Protein AF-A0A4R1KTI5-F1 (afdb_monomer)

Organism: NCBI:txid768535

Radius of gyration: 24.68 Å; Cα contacts (8 Å, |Δi|>4): 584; chains: 1; bounding box: 61×48×62 Å

Foldseek 3Di:
DQWDWDDLVPFQLSVVLQVLQVVVPVFKGFDTWIAGPVQQKIWTWIAGPQRFIFTFIDHRVLSNVNNVCVDAPPDPVNPVSSCVSNPSSVCRCALRQRVHHDLLNLLLLVLVVLAVVVVVVDWAFLCQQLPDPDDHPSCVVSVHDHDPVSSVSSVVSLVVCCVLLQKFFPCPDPVCRSGTIHGDPNVVCVNVVDDSVPSPCQKDKFAAPNQVVLLVVLLVVQQVADAEKEKEFQEDECVVVVSVLPYDLNYAYEYEYADYDPCRVVSVVVSCVVSVRYFYFYDPLDPWIWMQGPLQWIKTWQHGSNRGNNHIIMIGTDDPVVSVVVVVSCVVPVVVTHTD

Mean predicted aligned error: 14.88 Å

Structure (mmCIF, N/CA/C/O backbone):
data_AF-A0A4R1KTI5-F1
#
_entry.id   AF-A0A4R1KTI5-F1
#
loop_
_atom_site.group_PDB
_atom_site.id
_atom_site.type_symbol
_atom_site.label_atom_id
_atom_site.label_alt_id
_atom_site.label_comp_id
_atom_site.label_asym_id
_atom_site.label_entity_id
_atom_site.label_seq_id
_atom_site.pdbx_PDB_ins_code
_atom_site.Cartn_x
_atom_site.Cartn_y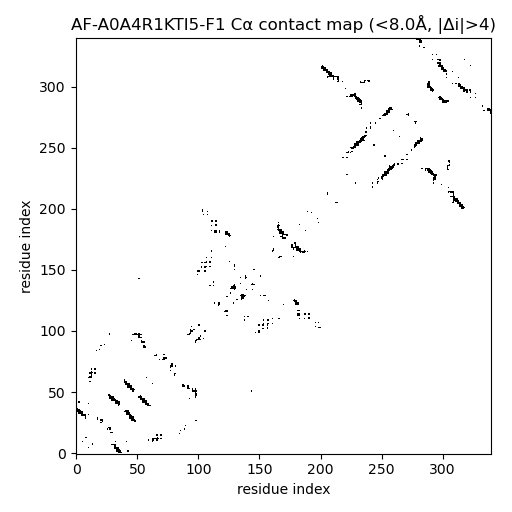
_atom_site.Cartn_z
_atom_site.occupancy
_atom_site.B_iso_or_equiv
_atom_site.auth_seq_id
_atom_site.auth_comp_id
_atom_site.auth_asym_id
_atom_site.auth_atom_id
_atom_site.pdbx_PDB_model_num
ATOM 1 N N . MET A 1 1 ? 23.170 -19.894 -23.455 1.00 55.50 1 MET A N 1
ATOM 2 C CA . MET A 1 1 ? 21.996 -19.263 -22.818 1.00 55.50 1 MET A CA 1
ATOM 3 C C . MET A 1 1 ? 20.765 -19.998 -23.322 1.00 55.50 1 MET A C 1
ATOM 5 O O . MET A 1 1 ? 20.749 -20.275 -24.516 1.00 55.50 1 MET A O 1
ATOM 9 N N . PRO A 1 2 ? 19.821 -20.381 -22.448 1.00 79.38 2 PRO A N 1
ATOM 10 C CA . PRO A 1 2 ? 18.704 -21.260 -22.816 1.00 79.38 2 PRO A CA 1
ATOM 11 C C . PRO A 1 2 ? 17.682 -20.579 -23.747 1.00 79.38 2 PRO A C 1
ATOM 13 O O . PRO A 1 2 ? 17.144 -21.211 -24.649 1.00 79.38 2 PRO A O 1
ATOM 16 N N . TYR A 1 3 ? 17.520 -19.261 -23.625 1.00 87.62 3 TYR A N 1
ATOM 17 C CA . TYR A 1 3 ? 16.644 -18.457 -24.476 1.00 87.62 3 TYR A CA 1
ATOM 18 C C . TYR A 1 3 ? 17.280 -18.123 -25.833 1.00 87.62 3 TYR A C 1
ATOM 20 O O . TYR A 1 3 ? 18.343 -17.496 -25.888 1.00 87.62 3 TYR A O 1
ATOM 28 N N . LYS A 1 4 ? 16.611 -18.499 -26.930 1.00 94.19 4 LYS A N 1
ATOM 29 C CA . LYS A 1 4 ? 16.956 -18.098 -28.303 1.00 94.19 4 LYS A CA 1
ATOM 30 C C . LYS A 1 4 ? 16.018 -16.991 -28.798 1.00 94.19 4 LYS A C 1
ATOM 32 O O . LYS A 1 4 ? 14.825 -17.087 -28.523 1.00 94.19 4 LYS A O 1
ATOM 37 N N . PRO A 1 5 ? 16.517 -15.978 -29.530 1.00 95.44 5 PRO A N 1
ATOM 38 C CA . PRO A 1 5 ? 15.675 -14.923 -30.088 1.00 95.44 5 PRO A CA 1
ATOM 39 C C . PRO A 1 5 ? 14.595 -15.482 -31.012 1.00 95.44 5 PRO A C 1
ATOM 41 O O . PRO A 1 5 ? 14.836 -16.439 -31.753 1.00 95.44 5 PRO A O 1
ATOM 44 N N . LEU A 1 6 ? 13.432 -14.847 -30.982 1.00 94.75 6 LEU A N 1
ATOM 45 C CA . LEU A 1 6 ? 12.269 -15.178 -31.786 1.00 94.75 6 LEU A CA 1
ATOM 46 C C . LEU A 1 6 ? 11.627 -13.869 -32.285 1.00 94.75 6 LEU A C 1
ATOM 48 O O . LEU A 1 6 ? 11.511 -12.929 -31.498 1.00 94.75 6 LEU A O 1
ATOM 52 N N . PRO A 1 7 ? 11.197 -13.788 -33.557 1.00 96.12 7 PRO A N 1
ATOM 53 C CA . PRO A 1 7 ? 10.334 -12.700 -34.014 1.00 96.12 7 PRO A CA 1
ATOM 54 C C . PRO A 1 7 ? 9.092 -12.563 -33.119 1.00 96.12 7 PRO A C 1
ATOM 56 O O . PRO A 1 7 ? 8.512 -13.568 -32.707 1.00 96.12 7 PRO A O 1
ATOM 59 N N . THR A 1 8 ? 8.704 -11.338 -32.769 1.00 95.12 8 THR A N 1
ATOM 60 C CA . THR A 1 8 ? 7.613 -11.090 -31.809 1.00 95.12 8 THR A CA 1
ATOM 61 C C . THR A 1 8 ? 6.258 -11.580 -32.319 1.00 95.12 8 THR A C 1
ATOM 63 O O . THR A 1 8 ? 5.454 -12.075 -31.533 1.00 95.12 8 THR A O 1
ATOM 66 N N . ASP A 1 9 ? 6.047 -11.537 -33.632 1.00 94.75 9 ASP A N 1
ATOM 67 C CA . ASP A 1 9 ? 4.891 -12.076 -34.353 1.00 94.75 9 ASP A CA 1
ATOM 68 C C . ASP A 1 9 ? 4.812 -13.612 -34.331 1.00 94.75 9 ASP A C 1
ATOM 70 O O . ASP A 1 9 ? 3.737 -14.181 -34.516 1.00 94.75 9 ASP A O 1
ATOM 74 N N . ASN A 1 10 ? 5.919 -14.298 -34.031 1.00 95.38 10 ASN A N 1
ATOM 75 C CA . ASN A 1 10 ? 5.951 -15.754 -33.869 1.00 95.38 10 ASN A CA 1
ATOM 76 C C . ASN A 1 10 ? 5.619 -16.218 -32.437 1.00 95.38 10 ASN A C 1
ATOM 78 O O . ASN A 1 10 ? 5.666 -17.420 -32.157 1.00 95.38 10 ASN A O 1
ATOM 82 N N . VAL A 1 11 ? 5.313 -15.303 -31.514 1.00 96.12 11 VAL A N 1
ATOM 83 C CA . VAL A 1 11 ? 4.838 -15.650 -30.168 1.00 96.12 11 VAL A CA 1
ATOM 84 C C . VAL A 1 11 ? 3.393 -16.163 -30.266 1.00 96.12 11 VAL A C 1
ATOM 86 O O . VAL A 1 11 ? 2.538 -15.462 -30.813 1.00 96.12 11 VAL A O 1
ATOM 89 N N . PRO A 1 12 ? 3.064 -17.359 -29.739 1.00 96.25 12 PRO A N 1
ATOM 90 C CA . PRO A 1 12 ? 1.680 -17.812 -29.701 1.00 96.25 12 PRO A CA 1
ATOM 91 C C . PRO A 1 12 ? 0.807 -16.805 -28.939 1.00 96.25 12 PRO A C 1
ATOM 93 O O . PRO A 1 12 ? 1.177 -16.321 -27.872 1.00 96.25 12 PRO A O 1
ATOM 96 N N . GLY A 1 13 ? -0.323 -16.421 -29.532 1.00 92.31 13 GLY A N 1
ATOM 97 C CA . GLY A 1 13 ? -1.215 -15.425 -28.940 1.00 92.31 13 GLY A CA 1
ATOM 98 C C . GLY A 1 13 ? -0.686 -13.987 -29.008 1.00 92.31 13 GLY A C 1
ATOM 99 O O . GLY A 1 13 ? -1.195 -13.145 -28.275 1.00 92.31 13 GLY A O 1
ATOM 100 N N . HIS A 1 14 ? 0.294 -13.687 -29.875 1.00 94.56 14 HIS A N 1
ATOM 101 C CA . HIS A 1 14 ? 0.887 -12.352 -30.054 1.00 94.56 14 HIS A CA 1
ATOM 102 C C . HIS A 1 14 ? -0.145 -11.210 -30.059 1.00 94.56 14 HIS A C 1
ATOM 104 O O . HIS A 1 14 ? -0.020 -10.274 -29.275 1.00 94.56 14 HIS A O 1
ATOM 110 N N . GLU A 1 15 ? -1.204 -11.306 -30.870 1.00 92.12 15 GLU A N 1
ATOM 111 C CA . GLU A 1 15 ? -2.241 -10.263 -30.935 1.00 92.12 15 GLU A CA 1
ATOM 112 C C . GLU A 1 15 ? -2.952 -10.053 -29.590 1.00 92.12 15 GLU A C 1
ATOM 114 O O . GLU A 1 15 ? -3.219 -8.921 -29.194 1.00 92.12 15 GLU A O 1
ATOM 119 N N . ALA A 1 16 ? -3.226 -11.131 -28.851 1.00 90.69 16 ALA A N 1
ATOM 120 C CA . ALA A 1 16 ? -3.849 -11.050 -27.534 1.00 90.69 16 ALA A CA 1
ATOM 121 C C . ALA A 1 16 ? -2.904 -10.427 -26.495 1.00 90.69 16 ALA A C 1
ATOM 123 O O . ALA A 1 16 ? -3.360 -9.674 -25.632 1.00 90.69 16 ALA A O 1
ATOM 124 N N . VAL A 1 17 ? -1.597 -10.701 -26.592 1.00 92.94 17 VAL A N 1
ATOM 125 C CA . VAL A 1 17 ? -0.560 -10.056 -25.771 1.00 92.94 17 VAL A CA 1
ATOM 126 C C . VAL A 1 17 ? -0.517 -8.554 -26.058 1.00 92.94 17 VAL A C 1
ATOM 128 O O . VAL A 1 17 ? -0.631 -7.763 -25.126 1.00 92.94 17 VAL A O 1
ATOM 131 N N . GLU A 1 18 ? -0.423 -8.153 -27.327 1.00 92.44 18 GLU A N 1
ATOM 132 C CA . GLU A 1 18 ? -0.383 -6.743 -27.746 1.00 92.44 18 GLU A CA 1
ATOM 133 C C . GLU A 1 18 ? -1.641 -5.979 -27.320 1.00 92.44 18 GLU A C 1
ATOM 135 O O . GLU A 1 18 ? -1.554 -4.929 -26.682 1.00 92.44 18 GLU A O 1
ATOM 140 N N . LEU A 1 19 ? -2.829 -6.534 -27.583 1.00 88.44 19 LEU A N 1
ATOM 141 C CA . LEU A 1 19 ? -4.095 -5.936 -27.148 1.00 88.44 19 LEU A CA 1
ATOM 142 C C . LEU A 1 19 ? -4.161 -5.796 -25.625 1.00 88.44 19 LEU A C 1
ATOM 144 O O . LEU A 1 19 ? -4.682 -4.805 -25.107 1.00 88.44 19 LEU A O 1
ATOM 148 N N . ARG A 1 20 ? -3.628 -6.777 -24.885 1.00 88.75 20 ARG A N 1
ATOM 149 C CA . ARG A 1 20 ? -3.583 -6.719 -23.424 1.00 88.75 20 ARG A CA 1
ATOM 150 C C . ARG A 1 20 ? -2.634 -5.629 -22.942 1.00 88.75 20 ARG A C 1
ATOM 152 O O . ARG A 1 20 ? -3.035 -4.878 -22.057 1.00 88.75 20 ARG A O 1
ATOM 159 N N . LEU A 1 21 ? -1.440 -5.513 -23.519 1.00 89.25 21 LEU A N 1
ATOM 160 C CA . LEU A 1 21 ? -0.485 -4.447 -23.201 1.00 89.25 21 LEU A CA 1
ATOM 161 C C . LEU A 1 21 ? -1.102 -3.069 -23.451 1.00 89.25 21 LEU A C 1
ATOM 163 O O . LEU A 1 21 ? -1.138 -2.258 -22.532 1.00 89.25 21 LEU A O 1
ATOM 167 N N . GLN A 1 22 ? -1.718 -2.862 -24.618 1.00 86.25 22 GLN A N 1
ATOM 168 C CA . GLN A 1 22 ? -2.414 -1.615 -24.957 1.00 86.25 22 GLN A CA 1
ATOM 169 C C . GLN A 1 22 ? -3.573 -1.296 -24.002 1.00 86.25 22 GLN A C 1
ATOM 171 O O . GLN A 1 22 ? -3.840 -0.128 -23.724 1.00 86.25 22 GLN A O 1
ATOM 176 N N . SER A 1 23 ? -4.265 -2.321 -23.487 1.00 82.25 23 SER A N 1
ATOM 177 C CA . SER A 1 23 ? -5.322 -2.137 -22.482 1.00 82.25 23 SER A CA 1
ATOM 178 C C . SER A 1 23 ? -4.793 -1.754 -21.096 1.00 82.25 23 SER A C 1
ATOM 180 O O . SER A 1 23 ? -5.543 -1.171 -20.316 1.00 82.25 23 SER A O 1
ATOM 182 N N . ILE A 1 24 ? -3.536 -2.096 -20.786 1.00 79.38 24 ILE A N 1
ATOM 183 C CA . ILE A 1 24 ? -2.854 -1.684 -19.553 1.00 79.38 24 ILE A CA 1
ATOM 184 C C . ILE A 1 24 ? -2.345 -0.249 -19.720 1.00 79.38 24 ILE A C 1
ATOM 186 O O . ILE A 1 24 ? -2.671 0.609 -18.906 1.00 79.38 24 ILE A O 1
ATOM 190 N N . ASP A 1 25 ? -1.587 0.012 -20.787 1.00 78.25 25 ASP A N 1
ATOM 191 C CA . ASP A 1 25 ? -1.134 1.346 -21.182 1.00 78.25 25 ASP A CA 1
ATOM 192 C C . ASP A 1 25 ? -0.799 1.365 -22.680 1.00 78.25 25 ASP A C 1
ATOM 194 O O . ASP A 1 25 ? -0.050 0.527 -23.181 1.00 78.25 25 ASP A O 1
ATOM 198 N N . ALA A 1 26 ? -1.324 2.356 -23.401 1.00 84.62 26 ALA A N 1
ATOM 199 C CA . ALA A 1 26 ? -1.146 2.480 -24.847 1.00 84.62 26 ALA A CA 1
ATOM 200 C C . ALA A 1 26 ? 0.314 2.722 -25.285 1.00 84.62 26 ALA A C 1
ATOM 202 O O . ALA A 1 26 ? 0.623 2.580 -26.466 1.00 84.62 26 ALA A O 1
ATOM 203 N N . ASN A 1 27 ? 1.202 3.106 -24.364 1.00 83.56 27 ASN A N 1
ATOM 204 C CA . ASN A 1 27 ? 2.612 3.392 -24.634 1.00 83.56 27 ASN A CA 1
ATOM 205 C C . ASN A 1 27 ? 3.550 2.244 -24.236 1.00 83.56 27 ASN A C 1
ATOM 207 O O . ASN A 1 27 ? 4.770 2.409 -24.296 1.00 83.56 27 ASN A O 1
ATOM 211 N N . VAL A 1 28 ? 3.004 1.106 -23.803 1.00 88.19 28 VAL A N 1
ATOM 212 C CA . VAL A 1 28 ? 3.774 -0.113 -23.558 1.00 88.19 28 VAL A CA 1
ATOM 213 C C . VAL A 1 28 ? 3.630 -1.049 -24.752 1.00 88.19 28 VAL A C 1
ATOM 215 O O . VAL A 1 28 ? 2.523 -1.303 -25.218 1.00 88.19 28 VAL A O 1
ATOM 218 N N . ALA A 1 29 ? 4.753 -1.585 -25.226 1.00 92.44 29 ALA A N 1
ATOM 219 C CA . ALA A 1 29 ? 4.795 -2.486 -26.373 1.00 92.44 29 ALA A CA 1
ATOM 220 C C . ALA A 1 29 ? 5.718 -3.685 -26.129 1.00 92.44 29 ALA A C 1
ATOM 222 O O . ALA A 1 29 ? 6.603 -3.644 -25.269 1.00 92.44 29 ALA A O 1
ATOM 223 N N . LEU A 1 30 ? 5.538 -4.747 -26.915 1.00 95.25 30 LEU A N 1
ATOM 224 C CA . LEU A 1 30 ? 6.474 -5.865 -26.969 1.00 95.25 30 LEU A CA 1
ATOM 225 C C . LEU A 1 30 ? 7.671 -5.495 -27.859 1.00 95.25 30 LEU A C 1
ATOM 227 O O . LEU A 1 30 ? 7.524 -5.276 -29.058 1.00 95.25 30 LEU A O 1
ATOM 231 N N . ALA A 1 31 ? 8.868 -5.431 -27.277 1.00 94.62 31 ALA A N 1
ATOM 232 C CA . ALA A 1 31 ? 10.093 -5.080 -27.996 1.00 94.62 31 ALA A CA 1
ATOM 233 C C . ALA A 1 31 ? 10.812 -6.306 -28.567 1.00 94.62 31 ALA A C 1
ATOM 235 O O . ALA A 1 31 ? 11.224 -6.304 -29.724 1.00 94.62 31 ALA A O 1
ATOM 236 N N . GLU A 1 32 ? 10.976 -7.352 -27.755 1.00 96.50 32 GLU A N 1
ATOM 237 C CA . GLU A 1 32 ? 11.703 -8.563 -28.139 1.00 96.50 32 GLU A CA 1
ATOM 238 C C . GLU A 1 32 ? 11.018 -9.807 -27.571 1.00 96.50 32 GLU A C 1
ATOM 240 O O . GLU A 1 32 ? 10.350 -9.758 -26.537 1.00 96.50 32 GLU A O 1
ATOM 245 N N . ALA A 1 33 ? 11.216 -10.949 -28.227 1.00 96.81 33 ALA A N 1
ATOM 246 C CA . ALA A 1 33 ? 10.768 -12.239 -27.731 1.00 96.81 33 ALA A CA 1
ATOM 247 C C . ALA A 1 33 ? 11.896 -13.266 -27.807 1.00 96.81 33 ALA A C 1
ATOM 249 O O . ALA A 1 33 ? 12.732 -13.267 -28.714 1.00 96.81 33 ALA A O 1
ATOM 250 N N . PHE A 1 34 ? 11.912 -14.171 -26.837 1.00 96.81 34 PHE A N 1
ATOM 251 C CA . PHE A 1 34 ? 12.852 -15.275 -26.790 1.00 96.81 34 PHE A CA 1
ATOM 252 C C . PHE A 1 34 ? 12.147 -16.552 -26.359 1.00 96.81 34 PHE A C 1
ATOM 254 O O . PHE A 1 34 ? 11.227 -16.508 -25.548 1.00 96.81 34 PHE A O 1
ATOM 261 N N . TYR A 1 35 ? 12.629 -17.694 -26.837 1.00 96.62 35 TYR A N 1
ATOM 262 C CA . TYR A 1 35 ? 12.097 -19.005 -26.489 1.00 96.62 35 TYR A CA 1
ATOM 263 C C . TYR A 1 35 ? 13.180 -19.913 -25.910 1.00 96.62 35 TYR A C 1
ATOM 265 O O . TYR A 1 35 ? 14.274 -20.032 -26.471 1.00 96.62 35 TYR A O 1
ATOM 273 N N . ASP A 1 36 ? 12.868 -20.549 -24.789 1.00 95.19 36 ASP A N 1
ATOM 274 C CA . ASP A 1 36 ? 13.679 -21.585 -24.164 1.00 95.19 36 ASP A CA 1
ATOM 275 C C . ASP A 1 36 ? 13.124 -22.966 -24.533 1.00 95.19 36 ASP A C 1
ATOM 277 O O . ASP A 1 36 ? 12.013 -23.332 -24.153 1.00 95.19 36 ASP A O 1
ATOM 281 N N . PHE A 1 37 ? 13.916 -23.741 -25.275 1.00 90.19 37 PHE A N 1
ATOM 282 C CA . PHE A 1 37 ? 13.525 -25.066 -25.762 1.00 90.19 37 PHE A CA 1
ATOM 283 C C . PHE A 1 37 ? 13.479 -26.126 -24.659 1.00 90.19 37 PHE A C 1
ATOM 285 O O . PHE A 1 37 ? 12.746 -27.102 -24.806 1.00 90.19 37 PHE A O 1
ATOM 292 N N . ASP A 1 38 ? 14.238 -25.941 -23.579 1.00 90.56 38 ASP A N 1
ATOM 293 C CA . ASP A 1 38 ? 14.331 -26.917 -22.494 1.00 90.56 38 ASP A CA 1
ATOM 294 C C . ASP A 1 38 ? 13.140 -26.769 -21.543 1.00 90.56 38 ASP A C 1
ATOM 296 O O . ASP A 1 38 ? 12.535 -27.757 -21.127 1.00 90.56 38 ASP A O 1
ATOM 300 N N . THR A 1 39 ? 12.775 -25.523 -21.221 1.00 92.00 39 THR A N 1
ATOM 301 C CA . THR A 1 39 ? 11.655 -25.224 -20.312 1.00 92.00 39 THR A CA 1
ATOM 302 C C . THR A 1 39 ? 10.332 -24.961 -21.026 1.00 92.00 39 THR A C 1
ATOM 304 O O . THR A 1 39 ? 9.292 -24.898 -20.372 1.00 92.00 39 THR A O 1
ATOM 307 N N . ARG A 1 40 ? 10.359 -24.836 -22.359 1.00 94.00 40 ARG A N 1
ATOM 308 C CA . ARG A 1 40 ? 9.224 -24.442 -23.208 1.00 94.00 40 ARG A CA 1
ATOM 309 C C . ARG A 1 40 ? 8.612 -23.103 -22.796 1.00 94.00 40 ARG A C 1
ATOM 311 O O . ARG A 1 40 ? 7.407 -22.909 -22.927 1.00 94.00 40 ARG A O 1
ATOM 318 N N . ASN A 1 41 ? 9.426 -22.182 -22.287 1.00 95.56 41 ASN A N 1
ATOM 319 C CA . ASN A 1 41 ? 8.973 -20.862 -21.863 1.00 95.56 41 ASN A CA 1
ATOM 320 C C . ASN A 1 41 ? 9.321 -19.792 -22.898 1.00 95.56 41 ASN A C 1
ATOM 322 O O . ASN A 1 41 ? 10.389 -19.809 -23.513 1.00 95.56 41 ASN A O 1
ATOM 326 N N . TYR A 1 42 ? 8.431 -18.817 -23.026 1.00 96.75 42 TYR A N 1
ATOM 327 C CA . TYR A 1 42 ? 8.649 -17.582 -23.757 1.00 96.75 42 TYR A CA 1
ATOM 328 C C . TYR A 1 42 ? 9.018 -16.479 -22.776 1.00 96.75 42 TYR A C 1
ATOM 330 O O . TYR A 1 42 ? 8.327 -16.271 -21.781 1.00 96.75 42 TYR A O 1
ATOM 338 N N . ARG A 1 43 ? 10.090 -15.750 -23.073 1.00 95.88 43 ARG A N 1
ATOM 339 C CA . ARG A 1 43 ? 10.441 -14.505 -22.396 1.00 95.88 43 ARG A CA 1
ATOM 340 C C . ARG A 1 43 ? 10.144 -13.350 -23.335 1.00 95.88 43 ARG A C 1
ATOM 342 O O . ARG A 1 43 ? 10.738 -13.261 -24.408 1.00 95.88 43 ARG A O 1
ATOM 349 N N . LEU A 1 44 ? 9.234 -12.492 -22.913 1.00 96.69 44 LEU A N 1
ATOM 350 C CA . LEU A 1 44 ? 8.748 -11.336 -23.643 1.00 96.69 44 LEU A CA 1
ATOM 351 C C . LEU A 1 44 ? 9.343 -10.082 -23.011 1.00 96.69 44 LEU A C 1
ATOM 353 O O . LEU A 1 44 ? 9.057 -9.786 -21.853 1.00 96.69 44 LEU A O 1
ATOM 357 N N . THR A 1 45 ? 10.175 -9.364 -23.753 1.00 95.25 45 THR A N 1
ATOM 358 C CA . THR A 1 45 ? 10.772 -8.110 -23.298 1.00 95.25 45 THR A CA 1
ATOM 359 C C . THR A 1 45 ? 9.876 -6.960 -23.735 1.00 95.25 45 THR A C 1
ATOM 361 O O . THR A 1 45 ? 9.748 -6.665 -24.921 1.00 95.25 45 THR A O 1
ATOM 364 N N . LEU A 1 46 ? 9.249 -6.314 -22.762 1.00 94.44 46 LEU A N 1
ATOM 365 C CA . LEU A 1 46 ? 8.396 -5.144 -22.918 1.00 94.44 46 LEU A CA 1
ATOM 366 C C . LEU A 1 46 ? 9.245 -3.872 -22.945 1.00 94.44 46 LEU A C 1
ATOM 368 O O . LEU A 1 46 ? 10.319 -3.830 -22.342 1.00 94.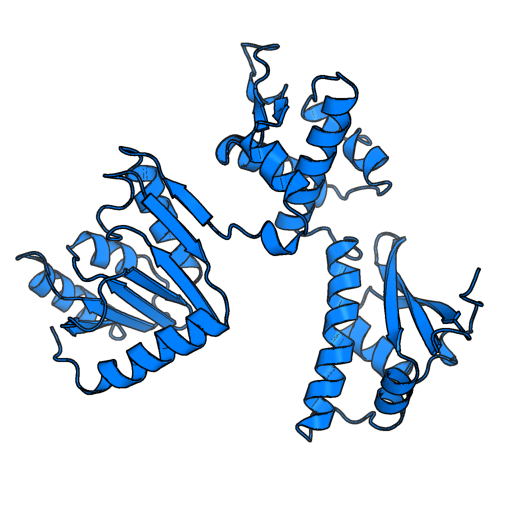44 46 LEU A O 1
ATOM 372 N N . VAL A 1 47 ? 8.748 -2.826 -23.597 1.00 92.00 47 VAL A N 1
ATOM 373 C CA . VAL A 1 47 ? 9.320 -1.475 -23.575 1.00 92.00 47 VAL A CA 1
ATOM 374 C C . VAL A 1 47 ? 8.237 -0.457 -23.245 1.00 92.00 47 VAL A C 1
ATOM 376 O O . VAL A 1 47 ? 7.119 -0.554 -23.746 1.00 92.00 47 VAL A O 1
ATOM 379 N N . GLY A 1 48 ? 8.559 0.498 -22.374 1.00 86.50 48 GLY A N 1
ATOM 380 C CA . GLY A 1 48 ? 7.661 1.594 -22.003 1.00 86.50 48 GLY A CA 1
ATOM 381 C C . GLY A 1 48 ? 8.065 2.944 -22.603 1.00 86.50 48 GLY A C 1
ATOM 382 O O . GLY A 1 48 ? 9.130 3.058 -23.219 1.00 86.50 48 GLY A O 1
ATOM 383 N N . PRO A 1 49 ? 7.272 4.007 -22.365 1.00 77.50 49 PRO A N 1
ATOM 384 C CA . PRO A 1 49 ? 7.456 5.329 -22.982 1.00 77.50 49 PRO A CA 1
ATOM 385 C C . PRO A 1 49 ? 8.808 5.981 -22.669 1.00 77.50 49 PRO A C 1
ATOM 387 O O . PRO A 1 49 ? 9.310 6.788 -23.447 1.00 77.50 49 PRO A O 1
ATOM 390 N N . ASN A 1 50 ? 9.417 5.609 -21.543 1.00 75.25 50 ASN A N 1
ATOM 391 C CA . ASN A 1 50 ? 10.691 6.153 -21.078 1.00 75.25 50 ASN A CA 1
ATOM 392 C C . ASN A 1 50 ? 11.905 5.317 -21.537 1.00 75.25 50 ASN A C 1
ATOM 394 O O . ASN A 1 50 ? 13.000 5.492 -21.009 1.00 75.25 50 ASN A O 1
ATOM 398 N N . GLY A 1 51 ? 11.718 4.367 -22.465 1.00 80.69 51 GLY A N 1
ATOM 399 C CA . GLY A 1 51 ? 12.779 3.475 -22.957 1.00 80.69 51 GLY A CA 1
ATOM 400 C C . GLY A 1 51 ? 13.231 2.411 -21.950 1.00 80.69 51 GLY A C 1
ATOM 401 O O . GLY A 1 51 ? 14.255 1.761 -22.148 1.00 80.69 51 GLY A O 1
ATOM 402 N N . ARG A 1 52 ? 12.490 2.234 -20.850 1.00 84.56 52 ARG A N 1
ATOM 403 C CA . ARG A 1 52 ? 12.728 1.168 -19.869 1.00 84.56 52 ARG A CA 1
ATOM 404 C C . ARG A 1 52 ? 12.220 -0.160 -20.411 1.00 84.56 52 ARG A C 1
ATOM 406 O O . ARG A 1 52 ? 11.235 -0.184 -21.145 1.00 84.56 52 ARG A O 1
ATOM 413 N N . HIS A 1 53 ? 12.865 -1.242 -19.982 1.00 88.00 53 HIS A N 1
ATOM 414 C CA . HIS A 1 53 ? 12.536 -2.602 -20.392 1.00 88.00 53 HIS A CA 1
ATOM 415 C C . HIS A 1 53 ? 12.194 -3.499 -19.199 1.00 88.00 53 HIS A C 1
ATOM 417 O O . HIS A 1 53 ? 12.776 -3.356 -18.120 1.00 88.00 53 HIS A O 1
ATOM 423 N N . ALA A 1 54 ? 11.283 -4.450 -19.408 1.00 87.81 54 ALA A N 1
ATOM 424 C CA . ALA A 1 54 ? 10.931 -5.477 -18.430 1.00 87.81 54 ALA A CA 1
ATOM 425 C C . ALA A 1 54 ? 10.656 -6.808 -19.117 1.00 87.81 54 ALA A C 1
ATOM 427 O O . ALA A 1 54 ? 10.075 -6.831 -20.194 1.00 87.81 54 ALA A O 1
ATOM 428 N N . ASP A 1 55 ? 11.020 -7.907 -18.466 1.00 90.38 55 ASP A N 1
ATOM 429 C CA . ASP A 1 55 ? 10.737 -9.243 -18.976 1.00 90.38 55 ASP A CA 1
ATOM 430 C C . ASP A 1 55 ? 9.491 -9.816 -18.294 1.00 90.38 55 ASP A C 1
ATOM 432 O O . ASP A 1 55 ? 9.414 -9.847 -17.065 1.00 90.38 55 ASP A O 1
ATOM 436 N N . ALA A 1 56 ? 8.560 -10.329 -19.093 1.00 91.75 56 ALA A N 1
ATOM 437 C CA . ALA A 1 56 ? 7.485 -11.208 -18.654 1.00 91.75 56 ALA A CA 1
ATOM 438 C C . ALA A 1 56 ? 7.742 -12.621 -19.198 1.00 91.75 56 ALA A C 1
ATOM 440 O O . ALA A 1 56 ? 8.141 -12.784 -20.353 1.00 91.75 56 ALA A O 1
ATOM 441 N N . VAL A 1 57 ? 7.547 -13.650 -18.372 1.00 93.06 57 VAL A N 1
ATOM 442 C CA . VAL A 1 57 ? 7.810 -15.045 -18.757 1.00 93.06 57 VAL A CA 1
ATOM 443 C C . VAL A 1 57 ? 6.517 -15.841 -18.731 1.00 93.06 57 VAL A C 1
ATOM 445 O O . VAL A 1 57 ? 5.813 -15.848 -17.726 1.00 93.06 57 VAL A O 1
ATOM 448 N N . PHE A 1 58 ? 6.238 -16.547 -19.822 1.00 94.75 58 PHE A N 1
ATOM 449 C CA . PHE A 1 58 ? 5.047 -17.373 -19.983 1.00 94.75 58 PHE A CA 1
ATOM 450 C C . PHE A 1 58 ? 5.414 -18.783 -20.418 1.00 94.75 58 PHE A C 1
ATOM 452 O O . PHE A 1 58 ? 6.369 -18.990 -21.165 1.00 94.75 58 PHE A O 1
ATOM 459 N N . ASN A 1 59 ? 4.617 -19.755 -19.986 1.00 95.00 59 ASN A N 1
ATOM 460 C CA . ASN A 1 59 ? 4.715 -21.109 -20.505 1.00 95.00 59 ASN A CA 1
ATOM 461 C C . ASN A 1 59 ? 4.157 -21.186 -21.937 1.00 95.00 59 ASN A C 1
ATOM 463 O O . ASN A 1 59 ? 3.170 -20.526 -22.256 1.00 95.00 59 ASN A O 1
ATOM 467 N N . GLY A 1 60 ? 4.784 -21.992 -22.794 1.00 93.75 60 GLY A N 1
ATOM 468 C CA . GLY A 1 60 ? 4.384 -22.155 -24.190 1.00 93.75 60 GLY A CA 1
ATOM 469 C C . GLY A 1 60 ? 2.990 -22.751 -24.361 1.00 93.75 60 GLY A C 1
ATOM 470 O O . GLY A 1 60 ? 2.218 -22.206 -25.138 1.00 93.75 60 GLY A O 1
ATOM 471 N N . ASP A 1 61 ? 2.633 -23.779 -23.580 1.00 93.50 61 ASP A N 1
ATOM 472 C CA . ASP A 1 61 ? 1.296 -24.391 -23.650 1.00 93.50 61 ASP A CA 1
ATOM 473 C C . ASP A 1 61 ? 0.211 -23.364 -23.269 1.00 93.50 61 ASP A C 1
ATOM 475 O O . ASP A 1 61 ? -0.849 -23.306 -23.882 1.00 93.50 61 ASP A O 1
ATOM 479 N N . PHE A 1 62 ? 0.508 -22.478 -22.311 1.00 94.31 62 PHE A N 1
ATOM 480 C CA . PHE A 1 62 ? -0.390 -21.380 -21.944 1.00 94.31 62 PHE A CA 1
ATOM 481 C C . PHE A 1 62 ? -0.573 -20.360 -23.078 1.00 94.31 62 PHE A C 1
ATOM 483 O O . PHE A 1 62 ? -1.689 -19.916 -23.337 1.00 94.31 62 PHE A O 1
ATOM 490 N N . LEU A 1 63 ? 0.506 -19.967 -23.759 1.00 94.94 63 LEU A N 1
ATOM 491 C CA . LEU A 1 63 ? 0.408 -19.030 -24.880 1.00 94.94 63 LEU A CA 1
ATOM 492 C C . LEU A 1 63 ? -0.278 -19.656 -26.105 1.00 94.94 63 LEU A C 1
ATOM 494 O O . LEU A 1 63 ? -0.975 -18.955 -26.841 1.00 94.94 63 LEU A O 1
ATOM 498 N N . ASP A 1 64 ? -0.117 -20.964 -26.315 1.00 94.06 64 ASP A N 1
ATOM 499 C CA . ASP A 1 64 ? -0.880 -21.716 -27.312 1.00 94.06 64 ASP A CA 1
ATOM 500 C C . ASP A 1 64 ? -2.384 -21.696 -26.980 1.00 94.06 64 ASP A C 1
ATOM 502 O O . ASP A 1 64 ? -3.194 -21.382 -27.853 1.00 94.06 64 ASP A O 1
ATOM 506 N N . ASP A 1 65 ? -2.763 -21.895 -25.713 1.00 91.81 65 ASP A N 1
ATOM 507 C CA . ASP A 1 65 ? -4.157 -21.768 -25.266 1.00 91.81 65 ASP A CA 1
ATOM 508 C C . ASP A 1 65 ? -4.711 -20.349 -25.497 1.00 91.81 65 ASP A C 1
ATOM 510 O O . ASP A 1 65 ? -5.852 -20.193 -25.941 1.00 91.81 65 ASP A O 1
ATOM 514 N N . VAL A 1 66 ? -3.912 -19.306 -25.231 1.00 90.75 66 VAL A N 1
ATOM 515 C CA . VAL A 1 66 ? -4.266 -17.898 -25.509 1.00 90.75 66 VAL A CA 1
ATOM 516 C C . VAL A 1 66 ? -4.501 -17.670 -27.001 1.00 90.75 66 VAL A C 1
ATOM 518 O O . VAL A 1 66 ? -5.474 -17.011 -27.369 1.00 90.75 66 VAL A O 1
ATOM 521 N N . ARG A 1 67 ? -3.647 -18.228 -27.868 1.00 92.62 67 ARG A N 1
ATOM 522 C CA . ARG A 1 67 ? -3.817 -18.161 -29.328 1.00 92.62 67 ARG A CA 1
ATOM 523 C C . ARG A 1 67 ? -5.130 -18.800 -29.766 1.00 92.62 67 ARG A C 1
ATOM 525 O O . ARG A 1 67 ? -5.834 -18.239 -30.602 1.00 92.62 67 ARG A O 1
ATOM 532 N N . ASP A 1 68 ? -5.427 -19.976 -29.227 1.00 90.69 68 ASP A N 1
ATOM 533 C CA . ASP A 1 68 ? -6.545 -20.804 -29.676 1.00 90.69 68 ASP A CA 1
ATOM 534 C C . ASP A 1 68 ? -7.895 -20.315 -29.112 1.00 90.69 68 ASP A C 1
ATOM 536 O O . ASP A 1 68 ? -8.955 -20.688 -29.619 1.00 90.69 68 ASP A O 1
ATOM 540 N N . ASN A 1 69 ? -7.872 -19.417 -28.116 1.00 86.38 69 ASN A N 1
ATOM 541 C CA . ASN A 1 69 ? -9.050 -18.809 -27.489 1.00 86.38 69 ASN A CA 1
ATOM 542 C C . ASN A 1 69 ? -9.001 -17.261 -27.525 1.00 86.38 69 ASN A C 1
ATOM 544 O O . ASN A 1 69 ? -8.969 -16.622 -26.471 1.00 86.38 69 ASN A O 1
ATOM 548 N N . PRO A 1 70 ? -9.038 -16.632 -28.716 1.00 71.12 70 PRO A N 1
ATOM 549 C CA . PRO A 1 70 ? -8.836 -15.186 -28.871 1.00 71.12 70 PRO A CA 1
ATOM 550 C C . PRO A 1 70 ? -10.033 -14.326 -28.420 1.00 71.12 70 PRO A C 1
ATOM 552 O O . PRO A 1 70 ? -9.892 -13.122 -28.201 1.00 71.12 70 PRO A O 1
ATOM 555 N N . ASP A 1 71 ? -11.225 -14.917 -28.287 1.00 64.44 71 ASP A N 1
ATOM 556 C CA . ASP A 1 71 ? -12.440 -14.200 -27.898 1.00 64.44 71 ASP A CA 1
ATOM 557 C C . ASP A 1 71 ? -12.443 -13.877 -26.390 1.00 64.44 71 ASP A C 1
ATOM 559 O O . ASP A 1 71 ? -12.308 -14.764 -25.546 1.00 64.44 71 ASP A O 1
ATOM 563 N N . GLY A 1 72 ? -12.664 -12.598 -26.051 1.00 59.81 72 GLY A N 1
ATOM 564 C CA . GLY A 1 72 ? -12.786 -12.099 -24.673 1.00 59.81 72 GLY A CA 1
ATOM 565 C C . GLY A 1 72 ? -13.871 -12.799 -23.826 1.00 59.81 72 GLY A C 1
ATOM 566 O O . GLY A 1 72 ? -14.611 -13.650 -24.318 1.00 59.81 72 GLY A O 1
ATOM 567 N N . PRO A 1 73 ? -14.012 -12.445 -22.535 1.00 57.81 73 PRO A N 1
ATOM 568 C CA . PRO A 1 73 ? -14.589 -13.312 -21.505 1.00 57.81 73 PRO A CA 1
ATOM 569 C C . PRO A 1 73 ? -16.060 -13.688 -21.750 1.00 57.81 73 PRO A C 1
ATOM 571 O O . PRO A 1 73 ? -16.980 -12.988 -21.331 1.00 57.81 73 PRO A O 1
ATOM 574 N N . ARG A 1 74 ? -16.289 -14.835 -22.400 1.00 66.88 74 ARG A N 1
ATOM 575 C CA . ARG A 1 74 ? -17.617 -15.450 -22.601 1.00 66.88 74 ARG A CA 1
ATOM 576 C C . ARG A 1 74 ? -17.823 -16.685 -21.722 1.00 66.88 74 ARG A C 1
ATOM 578 O O . ARG A 1 74 ? -18.956 -17.096 -21.490 1.00 66.88 74 ARG A O 1
ATOM 585 N N . SER A 1 75 ? -16.735 -17.269 -21.218 1.00 77.25 75 SER A N 1
ATOM 586 C CA . SER A 1 75 ? -16.720 -18.452 -20.352 1.00 77.25 75 SER A CA 1
ATOM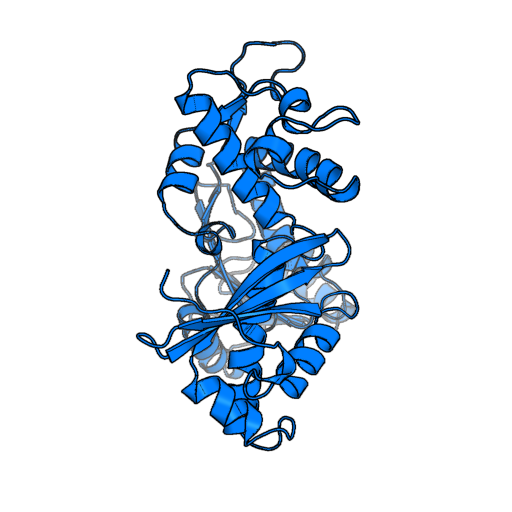 587 C C . SER A 1 75 ? -15.779 -18.266 -19.156 1.00 77.25 75 SER A C 1
ATOM 589 O O . SER A 1 75 ? -14.833 -17.477 -19.209 1.00 77.25 75 SER A O 1
ATOM 591 N N . LYS A 1 76 ? -15.995 -19.040 -18.084 1.00 75.75 76 LYS A N 1
ATOM 592 C CA . LYS A 1 76 ? -15.112 -19.055 -16.903 1.00 75.75 76 LYS A CA 1
ATOM 593 C C . LYS A 1 76 ? -13.644 -19.309 -17.278 1.00 75.75 76 LYS A C 1
ATOM 595 O O . LYS A 1 76 ? -12.767 -18.635 -16.756 1.00 75.75 76 LYS A O 1
ATOM 600 N N . TYR A 1 77 ? -13.404 -20.216 -18.225 1.00 79.88 77 TYR A N 1
ATOM 601 C CA . TYR A 1 77 ? -12.066 -20.534 -18.726 1.00 79.88 77 TYR A CA 1
ATOM 602 C C . TYR A 1 77 ? -11.421 -19.345 -19.458 1.00 79.88 77 TYR A C 1
ATOM 604 O O . TYR A 1 77 ? -10.298 -18.977 -19.141 1.00 79.88 77 TYR A O 1
ATOM 612 N N . SER A 1 78 ? -12.148 -18.655 -20.348 1.00 75.81 78 SER A N 1
ATOM 613 C CA . SER A 1 78 ? -11.619 -17.459 -21.038 1.00 75.81 78 SER A CA 1
ATOM 614 C C . SER A 1 78 ? -11.309 -16.289 -20.087 1.00 75.81 78 SER A C 1
ATOM 616 O O . SER A 1 78 ? -10.374 -15.524 -20.326 1.00 75.81 78 SER A O 1
ATOM 618 N N . ILE A 1 79 ? -12.061 -16.161 -18.983 1.00 74.44 79 ILE A N 1
ATOM 619 C CA . ILE A 1 79 ? -11.786 -15.182 -17.917 1.00 74.44 79 ILE A CA 1
ATOM 620 C C . ILE A 1 79 ? -10.474 -15.527 -17.211 1.00 74.44 79 ILE A C 1
ATOM 622 O O . ILE A 1 79 ? -9.632 -14.653 -17.023 1.00 74.44 79 ILE A O 1
ATOM 626 N N . GLU A 1 80 ? -10.299 -16.793 -16.835 1.00 80.19 80 GLU A N 1
ATOM 627 C CA . GLU A 1 80 ? -9.101 -17.282 -16.151 1.00 80.19 80 GLU A CA 1
ATOM 628 C C . GLU A 1 80 ? -7.855 -17.144 -17.033 1.00 80.19 80 GLU A C 1
ATOM 630 O O . GLU A 1 80 ? -6.842 -16.610 -16.590 1.00 80.19 80 GLU A O 1
ATOM 635 N N . LEU A 1 81 ? -7.962 -17.501 -18.314 1.00 82.44 81 LEU A N 1
ATOM 636 C CA . LEU A 1 81 ? -6.900 -17.333 -19.304 1.00 82.44 81 LEU A CA 1
ATOM 637 C C . LEU A 1 81 ? -6.494 -15.857 -19.459 1.00 82.44 81 LEU A C 1
ATOM 639 O O . LEU A 1 81 ? -5.311 -15.522 -19.453 1.00 82.44 81 LEU A O 1
ATOM 643 N N . THR A 1 82 ? -7.483 -14.960 -19.510 1.00 80.94 82 THR A N 1
ATOM 644 C CA . THR A 1 82 ? -7.258 -13.510 -19.573 1.00 80.94 82 THR A CA 1
ATOM 645 C C . THR A 1 82 ? -6.546 -12.984 -18.326 1.00 80.94 82 THR A C 1
ATOM 647 O O . THR A 1 82 ? -5.623 -12.180 -18.442 1.00 80.94 82 THR A O 1
ATOM 650 N N . GLN A 1 83 ? -6.968 -13.417 -17.137 1.00 79.56 83 GLN A N 1
ATOM 651 C CA . GLN A 1 83 ? -6.351 -13.021 -15.867 1.00 79.56 83 GLN A CA 1
ATOM 652 C C . GLN A 1 83 ? -4.907 -13.524 -15.767 1.00 79.56 83 GLN A C 1
ATOM 654 O O . GLN A 1 83 ? -4.011 -12.754 -15.426 1.00 79.56 83 GLN A O 1
ATOM 659 N N . ASN A 1 84 ? -4.667 -14.777 -16.155 1.00 85.50 84 ASN A N 1
ATOM 660 C CA . ASN A 1 84 ? -3.341 -15.394 -16.151 1.00 85.50 84 ASN A CA 1
ATOM 661 C C . ASN A 1 84 ? -2.385 -14.764 -17.176 1.00 85.50 84 ASN A C 1
ATOM 663 O O . ASN A 1 84 ? -1.173 -14.812 -16.983 1.00 85.50 84 ASN A O 1
ATOM 667 N N . LEU A 1 85 ? -2.910 -14.139 -18.236 1.00 88.38 85 LEU A N 1
ATOM 668 C CA . LEU A 1 85 ? -2.114 -13.323 -19.153 1.00 88.38 85 LEU A CA 1
ATOM 669 C C . LEU A 1 85 ? -1.860 -11.925 -18.574 1.00 88.38 85 LEU A C 1
ATOM 671 O O . LEU A 1 85 ? -0.755 -11.402 -18.667 1.00 88.38 85 LEU A O 1
ATOM 675 N N . HIS A 1 86 ? -2.885 -11.308 -17.986 1.00 84.50 86 HIS A N 1
ATOM 676 C CA . HIS A 1 86 ? -2.827 -9.936 -17.490 1.00 84.50 86 HIS A CA 1
ATOM 677 C C . HIS A 1 86 ? -1.872 -9.773 -16.303 1.00 84.50 86 HIS A C 1
ATOM 679 O O . HIS A 1 86 ? -1.061 -8.850 -16.317 1.00 84.50 86 HIS A O 1
ATOM 685 N N . ALA A 1 87 ? -1.944 -10.656 -15.302 1.00 75.75 87 ALA A N 1
ATOM 686 C CA . ALA A 1 87 ? -1.206 -10.481 -14.053 1.00 75.75 87 ALA A CA 1
ATOM 687 C C . ALA A 1 87 ? 0.327 -10.440 -14.241 1.00 75.75 87 ALA A C 1
ATOM 689 O O . ALA A 1 87 ? 0.930 -9.485 -13.756 1.00 75.75 87 ALA A O 1
ATOM 690 N N . PRO A 1 88 ? 0.976 -11.353 -14.997 1.00 81.56 88 PRO A N 1
ATOM 691 C CA . PRO A 1 88 ? 2.427 -11.290 -15.197 1.00 81.56 88 PRO A CA 1
ATOM 692 C C . PRO A 1 88 ? 2.879 -10.095 -16.049 1.00 81.56 88 PRO A C 1
ATOM 694 O O . PRO A 1 88 ? 3.970 -9.568 -15.836 1.00 81.56 88 PRO A O 1
ATOM 697 N N . LEU A 1 89 ? 2.056 -9.642 -17.007 1.00 85.81 89 LEU A N 1
ATOM 698 C CA . LEU A 1 89 ? 2.347 -8.427 -17.781 1.00 85.81 89 LEU A CA 1
ATOM 699 C C . LEU A 1 89 ? 2.288 -7.188 -16.885 1.00 85.81 89 LEU A C 1
ATOM 701 O O . LEU A 1 89 ? 3.198 -6.363 -16.925 1.00 85.81 89 LEU A O 1
ATOM 705 N N . LEU A 1 90 ? 1.243 -7.076 -16.061 1.00 78.75 90 LEU A N 1
ATOM 706 C CA . LEU A 1 90 ? 1.097 -5.980 -15.108 1.00 78.75 90 LEU A CA 1
ATOM 707 C C . LEU A 1 90 ? 2.241 -5.986 -14.086 1.00 78.75 90 LEU A C 1
ATOM 709 O O . LEU A 1 90 ? 2.868 -4.954 -13.872 1.00 78.75 90 LEU A O 1
ATOM 713 N N . GLU A 1 91 ? 2.587 -7.152 -13.535 1.00 75.00 91 GLU A N 1
ATOM 714 C CA . GLU A 1 91 ? 3.710 -7.308 -12.605 1.00 75.00 91 GLU A CA 1
ATOM 715 C C . GLU A 1 91 ? 5.040 -6.866 -13.233 1.00 75.00 91 GLU A C 1
ATOM 717 O O . GLU A 1 91 ? 5.812 -6.144 -12.596 1.00 75.00 91 GLU A O 1
ATOM 722 N N . ALA A 1 92 ? 5.312 -7.252 -14.486 1.00 80.75 92 ALA A N 1
ATOM 723 C CA . ALA A 1 92 ? 6.512 -6.830 -15.207 1.00 80.75 92 ALA A CA 1
ATOM 724 C C . ALA A 1 92 ? 6.545 -5.306 -15.423 1.00 80.75 92 ALA A C 1
ATOM 726 O O . ALA A 1 92 ? 7.591 -4.678 -15.232 1.00 80.75 92 ALA A O 1
ATOM 727 N N . ILE A 1 93 ? 5.401 -4.709 -15.771 1.00 77.12 93 ILE A N 1
ATOM 728 C CA . ILE A 1 93 ? 5.247 -3.262 -15.969 1.00 77.12 93 ILE A CA 1
ATOM 729 C C . ILE A 1 93 ? 5.484 -2.500 -14.658 1.00 77.12 93 ILE A C 1
ATOM 731 O O . ILE A 1 93 ? 6.254 -1.537 -14.641 1.00 77.12 93 ILE A O 1
ATOM 735 N N . GLU A 1 94 ? 4.873 -2.938 -13.557 1.00 69.31 94 GLU A N 1
ATOM 736 C CA . GLU A 1 94 ? 4.946 -2.264 -12.258 1.00 69.31 94 GLU A CA 1
ATOM 737 C C . GLU A 1 94 ? 6.319 -2.438 -11.598 1.00 69.31 94 GLU A C 1
ATOM 739 O O . GLU A 1 94 ? 6.957 -1.456 -11.221 1.00 69.31 94 GLU A O 1
ATOM 744 N N . THR A 1 95 ? 6.829 -3.671 -11.523 1.00 66.94 95 THR A N 1
ATOM 745 C CA . THR A 1 95 ? 8.060 -4.011 -10.779 1.00 66.94 95 THR A CA 1
ATOM 746 C C . THR A 1 95 ? 9.318 -3.390 -11.388 1.00 66.94 95 THR A C 1
ATOM 748 O O . THR A 1 95 ? 10.312 -3.149 -10.697 1.00 66.94 95 THR A O 1
ATOM 751 N N . LYS A 1 96 ? 9.308 -3.133 -12.697 1.00 70.00 96 LYS A N 1
ATOM 752 C CA . LYS A 1 96 ? 10.416 -2.481 -13.410 1.00 70.00 96 LYS A CA 1
ATOM 753 C C . LYS A 1 96 ? 10.140 -1.015 -13.729 1.00 70.00 96 LYS A C 1
ATOM 755 O O . LYS A 1 96 ? 10.958 -0.386 -14.397 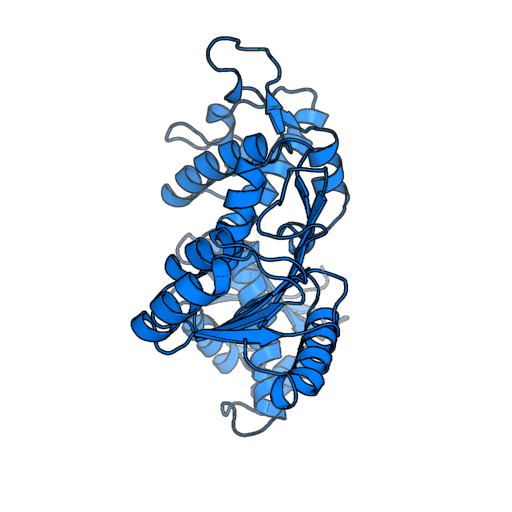1.00 70.00 96 LYS A O 1
ATOM 760 N N . GLY A 1 97 ? 9.013 -0.480 -13.250 1.00 68.38 97 GLY A N 1
ATOM 761 C CA . GLY A 1 97 ? 8.619 0.907 -13.465 1.00 68.38 97 GLY A CA 1
ATOM 762 C C . GLY A 1 97 ? 8.586 1.269 -14.945 1.00 68.38 97 GLY A C 1
ATOM 763 O O . GLY A 1 97 ? 9.092 2.323 -15.324 1.00 68.38 97 GLY A O 1
ATOM 764 N N . LEU A 1 98 ? 8.064 0.379 -15.791 1.00 75.75 98 LEU A N 1
ATOM 765 C CA . LEU A 1 98 ? 8.109 0.521 -17.248 1.00 75.75 98 LEU A CA 1
ATOM 766 C C . LEU A 1 98 ? 7.424 1.824 -17.709 1.00 75.75 98 LEU A C 1
ATOM 768 O O . LEU A 1 98 ? 7.901 2.486 -18.629 1.00 75.75 98 LEU A O 1
ATOM 772 N N . ILE A 1 99 ? 6.355 2.211 -17.006 1.00 65.19 99 ILE A N 1
ATOM 773 C CA . ILE A 1 99 ? 5.638 3.486 -17.161 1.00 65.19 99 ILE A CA 1
ATOM 774 C C . ILE A 1 99 ? 6.162 4.495 -16.130 1.00 65.19 99 ILE A C 1
ATOM 776 O O . ILE A 1 99 ? 6.737 5.522 -16.487 1.00 65.19 99 ILE A O 1
ATOM 780 N N . ALA A 1 100 ? 6.019 4.160 -14.847 1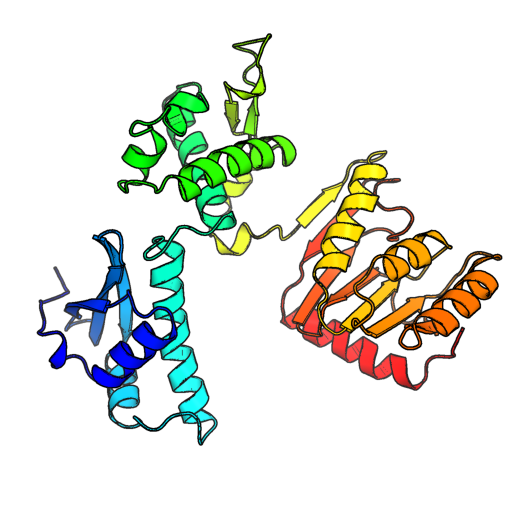.00 66.06 100 ALA A N 1
ATOM 781 C CA . ALA A 1 100 ? 6.621 4.844 -13.711 1.00 66.06 100 ALA A CA 1
ATOM 782 C C . ALA A 1 100 ? 6.740 3.853 -12.547 1.00 66.06 100 ALA A C 1
ATOM 784 O O . ALA A 1 100 ? 5.945 2.917 -12.444 1.00 66.06 100 ALA A O 1
ATOM 785 N N . TYR A 1 101 ? 7.701 4.047 -11.651 1.00 70.75 101 TYR A N 1
ATOM 786 C CA . TYR A 1 101 ? 7.724 3.300 -10.401 1.00 70.75 101 TYR A CA 1
ATOM 787 C C . TYR A 1 101 ? 6.604 3.798 -9.476 1.00 70.75 101 TYR A C 1
ATOM 789 O O . TYR A 1 101 ? 6.477 4.999 -9.220 1.00 70.75 101 TYR A O 1
ATOM 797 N N . GLY A 1 102 ? 5.806 2.868 -8.948 1.00 68.94 102 GLY A N 1
ATOM 798 C CA . GLY A 1 102 ? 4.827 3.172 -7.906 1.00 68.94 102 GLY A CA 1
ATOM 799 C C . GLY A 1 102 ? 5.496 3.599 -6.595 1.00 68.94 102 GLY A C 1
ATOM 800 O O . GLY A 1 102 ? 6.620 3.189 -6.295 1.00 68.94 102 GLY A O 1
ATOM 801 N N . ASP A 1 103 ? 4.792 4.395 -5.792 1.00 74.19 103 ASP A N 1
ATOM 802 C CA . ASP A 1 103 ? 5.303 4.982 -4.544 1.00 74.19 103 ASP A CA 1
ATOM 803 C C . ASP A 1 103 ? 5.869 3.925 -3.583 1.00 74.19 103 ASP A C 1
ATOM 805 O O . ASP A 1 103 ? 6.979 4.060 -3.062 1.00 74.19 103 ASP A O 1
ATOM 809 N N . GLU A 1 104 ? 5.135 2.827 -3.394 1.00 71.00 104 GLU A N 1
ATOM 810 C CA . GLU A 1 104 ? 5.541 1.722 -2.524 1.00 71.00 104 GLU A CA 1
ATOM 811 C C . GLU A 1 104 ? 6.806 1.021 -3.031 1.00 71.00 104 GLU A C 1
ATOM 813 O O . GLU A 1 104 ? 7.665 0.630 -2.239 1.00 71.00 104 GLU A O 1
ATOM 818 N N . LEU A 1 105 ? 6.954 0.894 -4.352 1.00 72.75 105 LEU A N 1
ATOM 819 C CA . LEU A 1 105 ? 8.102 0.239 -4.973 1.00 72.75 105 LEU A CA 1
ATOM 820 C C . LEU A 1 105 ? 9.356 1.111 -4.904 1.00 72.75 105 LEU A C 1
ATOM 822 O O . LEU A 1 105 ? 10.419 0.617 -4.528 1.00 72.75 105 LEU A O 1
ATOM 826 N N . LEU A 1 106 ? 9.230 2.415 -5.171 1.00 86.06 106 LEU A N 1
ATOM 827 C CA . LEU A 1 106 ? 10.323 3.367 -4.951 1.00 86.06 106 LEU A CA 1
ATOM 828 C C . LEU A 1 106 ? 10.757 3.375 -3.491 1.00 86.06 106 LEU A C 1
ATOM 830 O O . LEU A 1 106 ? 11.952 3.343 -3.216 1.00 86.06 106 LEU A O 1
ATOM 834 N N . LYS A 1 107 ? 9.807 3.371 -2.551 1.00 88.31 107 LYS A N 1
ATOM 835 C CA . LYS A 1 107 ? 10.097 3.313 -1.114 1.00 88.31 107 LYS A CA 1
ATOM 836 C C . LYS A 1 107 ? 10.824 2.026 -0.729 1.00 88.31 107 LYS A C 1
ATOM 838 O O . LYS A 1 107 ? 11.775 2.076 0.053 1.00 88.31 107 LYS A O 1
ATOM 843 N N . TYR A 1 108 ? 10.406 0.890 -1.284 1.00 82.56 108 TYR A N 1
ATOM 844 C CA . TYR A 1 108 ? 11.068 -0.393 -1.068 1.00 82.56 108 TYR A CA 1
ATOM 845 C C . TYR A 1 108 ? 12.502 -0.394 -1.599 1.00 82.56 108 TYR A C 1
ATOM 847 O O . TYR A 1 108 ? 13.443 -0.656 -0.846 1.00 82.56 108 TYR A O 1
ATOM 855 N N . PHE A 1 109 ? 12.687 -0.037 -2.871 1.00 86.25 109 PHE A N 1
ATOM 856 C CA . PHE A 1 109 ? 14.008 0.039 -3.488 1.00 86.25 109 PHE A CA 1
ATOM 857 C C . PHE A 1 109 ? 14.904 1.057 -2.792 1.00 86.25 109 PHE A C 1
ATOM 859 O O . PHE A 1 109 ? 16.083 0.782 -2.585 1.00 86.25 109 PHE A O 1
ATOM 866 N N . LEU A 1 110 ? 14.356 2.192 -2.358 1.00 93.38 110 LEU A N 1
ATOM 867 C CA . LEU A 1 110 ? 15.096 3.178 -1.581 1.00 93.38 110 LEU A CA 1
ATOM 868 C C . LEU A 1 110 ? 15.605 2.580 -0.264 1.00 93.38 110 LEU A C 1
ATOM 870 O O . LEU A 1 110 ? 16.775 2.772 0.063 1.00 93.38 110 LEU A O 1
ATOM 874 N N . LEU A 1 111 ? 14.792 1.807 0.471 1.00 91.19 111 LEU A N 1
ATOM 875 C CA . LEU A 1 111 ? 15.288 1.128 1.673 1.00 91.19 111 LEU A CA 1
ATOM 876 C C . LEU A 1 111 ? 16.388 0.110 1.336 1.00 91.19 111 LEU A C 1
ATOM 878 O O . LEU A 1 111 ? 17.406 0.069 2.030 1.00 91.19 111 LEU A O 1
ATOM 882 N N . GLN A 1 112 ? 16.216 -0.682 0.272 1.00 87.88 112 GLN A N 1
ATOM 883 C CA . GLN A 1 112 ? 17.228 -1.648 -0.174 1.00 87.88 112 GLN A CA 1
ATOM 884 C C . GLN A 1 112 ? 18.552 -0.970 -0.543 1.00 87.88 112 GLN A C 1
ATOM 886 O O . GLN A 1 112 ? 19.616 -1.461 -0.165 1.00 87.88 112 GLN A O 1
ATOM 891 N N . PHE A 1 113 ? 18.489 0.167 -1.235 1.00 93.00 113 PHE A N 1
ATOM 892 C CA . PHE A 1 113 ? 19.653 0.977 -1.571 1.00 93.00 113 PHE A CA 1
ATOM 893 C C . PHE A 1 113 ? 20.379 1.459 -0.311 1.00 93.00 113 PHE A C 1
ATOM 895 O O . PHE A 1 113 ? 21.577 1.214 -0.166 1.00 93.00 113 PHE A O 1
ATOM 902 N N . ILE A 1 114 ? 19.661 2.081 0.634 1.00 93.50 114 ILE A N 1
ATOM 903 C CA . ILE A 1 114 ? 20.265 2.599 1.875 1.00 93.50 114 ILE A CA 1
ATOM 904 C C . ILE A 1 114 ? 20.914 1.451 2.668 1.00 93.50 114 ILE A C 1
ATOM 906 O O . ILE A 1 114 ? 22.023 1.593 3.187 1.00 93.50 114 ILE A O 1
ATOM 910 N N . TYR A 1 115 ? 20.261 0.287 2.720 1.00 90.88 115 TYR A N 1
ATOM 911 C CA . TYR A 1 115 ? 20.800 -0.923 3.343 1.00 90.88 115 TYR A CA 1
ATOM 912 C C . TYR A 1 115 ? 22.085 -1.420 2.658 1.00 90.88 115 TYR A C 1
ATOM 914 O O . TYR A 1 115 ? 23.058 -1.764 3.337 1.00 90.88 115 TYR A O 1
ATOM 922 N N . ALA A 1 116 ? 22.118 -1.430 1.322 1.00 89.31 116 ALA A N 1
ATOM 923 C CA . ALA A 1 116 ? 23.281 -1.850 0.545 1.00 89.31 116 ALA A CA 1
ATOM 924 C C . ALA A 1 116 ? 24.480 -0.898 0.719 1.00 89.31 116 ALA A C 1
ATOM 926 O O . ALA A 1 116 ? 25.603 -1.362 0.931 1.00 89.31 116 ALA A O 1
ATOM 927 N N . GLU A 1 117 ? 24.254 0.417 0.698 1.00 90.25 117 GLU A N 1
ATOM 928 C CA . GLU A 1 117 ? 25.314 1.415 0.897 1.00 90.25 117 GLU A CA 1
ATOM 929 C C . GLU A 1 117 ? 25.895 1.365 2.316 1.00 90.25 117 GLU A C 1
ATOM 931 O O . GLU A 1 117 ? 27.113 1.455 2.503 1.00 90.25 117 GLU A O 1
ATOM 936 N N . GLN A 1 118 ? 25.054 1.125 3.327 1.00 82.75 118 GLN A N 1
ATOM 937 C CA . GLN A 1 118 ? 25.514 0.999 4.708 1.00 82.75 118 GLN A CA 1
ATOM 938 C C . GLN A 1 118 ? 26.447 -0.202 4.918 1.00 82.75 118 GLN A C 1
ATOM 940 O O . GLN A 1 118 ? 27.401 -0.101 5.693 1.00 82.75 118 GLN A O 1
ATOM 945 N N . ARG A 1 119 ? 26.239 -1.326 4.216 1.00 77.31 119 ARG A N 1
ATOM 946 C CA . ARG A 1 119 ? 27.175 -2.472 4.251 1.00 77.31 119 ARG A CA 1
ATOM 947 C C . ARG A 1 119 ? 28.567 -2.114 3.736 1.00 77.31 119 ARG A C 1
ATOM 949 O O . ARG A 1 119 ? 29.547 -2.724 4.155 1.00 77.31 119 ARG A O 1
ATOM 956 N N . SER A 1 120 ? 28.655 -1.097 2.886 1.00 76.00 120 SER A N 1
ATOM 957 C CA . SER A 1 120 ? 29.912 -0.546 2.375 1.00 76.00 120 SER A CA 1
ATOM 958 C C . SER A 1 120 ? 30.502 0.536 3.297 1.00 76.00 120 SER A C 1
ATOM 960 O O . SER A 1 120 ? 31.432 1.243 2.911 1.00 76.00 120 SER A O 1
ATOM 962 N N . ASN A 1 121 ? 29.980 0.651 4.527 1.00 63.62 121 ASN A N 1
ATOM 963 C CA . ASN A 1 121 ? 30.403 1.562 5.591 1.00 63.62 121 ASN A CA 1
ATOM 964 C C . ASN A 1 121 ? 30.327 3.055 5.217 1.00 63.62 121 ASN A C 1
ATOM 966 O O . ASN A 1 121 ? 31.125 3.869 5.688 1.00 63.62 121 ASN A O 1
ATOM 970 N N . ARG A 1 122 ? 29.364 3.417 4.360 1.00 70.12 122 ARG A N 1
ATOM 971 C CA . ARG A 1 122 ? 29.063 4.800 3.974 1.00 70.12 122 ARG A CA 1
ATOM 972 C C . ARG A 1 122 ? 27.791 5.272 4.670 1.00 70.12 122 ARG A C 1
ATOM 974 O O . ARG A 1 122 ? 26.796 4.555 4.707 1.00 70.12 122 ARG A O 1
ATOM 981 N N . SER A 1 123 ? 27.819 6.483 5.222 1.00 73.81 123 SER A N 1
ATOM 982 C CA . SER A 1 123 ? 26.599 7.181 5.631 1.00 73.81 123 SER A CA 1
ATOM 983 C C . SER A 1 123 ? 25.862 7.670 4.384 1.00 73.81 123 SER A C 1
ATOM 985 O O . SER A 1 123 ? 26.494 8.199 3.468 1.00 73.81 123 SER A O 1
ATOM 987 N N . VAL A 1 124 ? 24.541 7.485 4.337 1.00 91.81 124 VAL A N 1
ATOM 988 C CA . VAL A 1 124 ? 23.738 7.803 3.150 1.00 91.81 124 VAL A CA 1
ATOM 989 C C . VAL A 1 124 ? 23.133 9.191 3.306 1.00 91.81 124 VAL A C 1
ATOM 991 O O . VAL A 1 124 ? 22.458 9.463 4.299 1.00 91.81 124 VAL A O 1
ATOM 994 N N . GLU A 1 125 ? 23.397 10.069 2.340 1.00 93.44 125 GLU A N 1
ATOM 995 C CA . GLU A 1 125 ? 22.899 11.446 2.336 1.00 93.44 125 GLU A CA 1
ATOM 996 C C . GLU A 1 125 ? 21.748 11.601 1.336 1.00 93.44 125 GLU A C 1
ATOM 998 O O . GLU A 1 125 ? 21.825 11.119 0.201 1.00 93.44 125 GLU A O 1
ATOM 1003 N N . LYS A 1 126 ? 20.671 12.266 1.765 1.00 93.88 126 LYS A N 1
ATOM 1004 C CA . LYS A 1 126 ? 19.408 12.392 1.030 1.00 93.88 126 LYS A CA 1
ATOM 1005 C C . LYS A 1 126 ? 19.584 12.925 -0.384 1.00 93.88 126 LYS A C 1
ATOM 1007 O O . LYS A 1 126 ? 19.078 12.337 -1.337 1.00 93.88 126 LYS A O 1
ATOM 1012 N N . TYR A 1 127 ? 20.280 14.040 -0.546 1.00 92.88 127 TYR A N 1
ATOM 1013 C CA . TYR A 1 127 ? 20.352 14.711 -1.836 1.00 92.88 127 TYR A CA 1
ATOM 1014 C C . TYR A 1 127 ? 21.417 14.141 -2.777 1.00 92.88 127 TYR A C 1
ATOM 1016 O O . TYR A 1 127 ? 21.270 14.283 -3.989 1.00 92.88 127 TYR A O 1
ATOM 1024 N N . ASN A 1 128 ? 22.438 13.464 -2.258 1.00 92.75 128 ASN A N 1
ATOM 1025 C CA . ASN A 1 128 ? 23.341 12.623 -3.042 1.00 92.75 128 ASN A CA 1
ATOM 1026 C C . ASN A 1 128 ? 22.589 11.402 -3.584 1.00 92.75 128 ASN A C 1
ATOM 1028 O O . ASN A 1 128 ? 22.734 11.050 -4.753 1.00 92.75 128 ASN A O 1
ATOM 1032 N N . THR A 1 129 ? 21.715 10.821 -2.758 1.00 94.00 129 THR A N 1
ATOM 1033 C CA . THR A 1 129 ? 20.869 9.679 -3.125 1.00 94.00 129 THR A CA 1
ATOM 1034 C C . THR A 1 129 ? 19.877 10.040 -4.229 1.00 94.00 129 THR A C 1
ATOM 1036 O O . THR A 1 129 ? 19.848 9.375 -5.260 1.00 94.00 129 THR A O 1
ATOM 1039 N N . ILE A 1 130 ? 19.088 11.103 -4.028 1.00 93.56 130 ILE A N 1
ATOM 1040 C CA . ILE A 1 130 ? 18.004 11.513 -4.942 1.00 93.56 130 ILE A CA 1
ATOM 1041 C C . ILE A 1 130 ? 18.544 12.275 -6.167 1.00 93.56 130 ILE A C 1
ATOM 1043 O O . ILE A 1 130 ? 18.016 12.144 -7.269 1.00 93.56 130 ILE A O 1
ATOM 1047 N N . GLY A 1 131 ? 19.608 13.061 -5.981 1.00 89.94 131 GLY A N 1
ATOM 1048 C CA . GLY A 1 131 ? 20.183 13.940 -6.998 1.00 89.94 131 GLY A CA 1
ATOM 1049 C C . GLY A 1 131 ? 19.507 15.318 -7.061 1.00 89.94 131 GLY A C 1
ATOM 1050 O O . GLY A 1 131 ? 18.290 15.444 -7.171 1.00 89.94 131 GLY A O 1
ATOM 1051 N N . LYS A 1 132 ? 20.305 16.396 -7.022 1.00 82.62 132 LYS A N 1
ATOM 1052 C CA . LYS A 1 132 ? 19.827 17.795 -7.100 1.00 82.62 132 LYS A CA 1
ATOM 1053 C C . LYS A 1 132 ? 19.718 18.272 -8.553 1.00 82.62 132 LYS A C 1
ATOM 1055 O O . LYS A 1 132 ? 20.543 19.058 -9.008 1.00 82.62 132 LYS A O 1
ATOM 1060 N N . GLY A 1 133 ? 18.744 17.756 -9.301 1.00 73.12 133 GLY A N 1
ATOM 1061 C CA . GLY A 1 133 ? 18.577 18.079 -10.731 1.00 73.12 133 GLY A CA 1
ATOM 1062 C C . GLY A 1 133 ? 19.592 17.396 -11.660 1.00 73.12 133 GLY A C 1
ATOM 1063 O O . GLY A 1 133 ? 19.620 17.672 -12.854 1.00 73.12 133 GLY A O 1
ATOM 1064 N N . ILE A 1 134 ? 20.401 16.486 -11.115 1.00 82.62 134 ILE A N 1
ATOM 1065 C CA . ILE A 1 134 ? 21.280 15.562 -11.839 1.00 82.62 134 ILE A CA 1
ATOM 1066 C C . ILE A 1 134 ? 21.031 14.137 -11.339 1.00 82.62 134 ILE A C 1
ATOM 1068 O O . ILE A 1 134 ? 20.257 13.939 -10.399 1.00 82.62 134 ILE A O 1
ATOM 1072 N N . GLN A 1 135 ? 21.689 13.157 -11.956 1.00 88.88 135 GLN A N 1
ATOM 1073 C CA . GLN A 1 135 ? 21.572 11.758 -11.561 1.00 88.88 135 GLN A CA 1
ATOM 1074 C C . GLN A 1 135 ? 22.141 11.516 -10.151 1.00 88.88 135 GLN A C 1
ATOM 1076 O O . GLN A 1 135 ? 23.326 11.782 -9.902 1.00 88.88 135 GLN A O 1
ATOM 1081 N N . GLY A 1 136 ? 21.301 11.011 -9.247 1.00 92.19 136 GLY A N 1
ATOM 1082 C CA . GLY A 1 136 ? 21.677 10.624 -7.886 1.00 92.19 136 GLY A CA 1
ATOM 1083 C C . GLY A 1 136 ? 22.303 9.228 -7.807 1.00 92.19 136 GLY A C 1
ATOM 1084 O O . GLY A 1 136 ? 22.312 8.469 -8.778 1.00 92.19 136 GLY A O 1
ATOM 1085 N N . ASP A 1 137 ? 22.827 8.867 -6.638 1.00 93.19 137 ASP A N 1
ATOM 1086 C CA . ASP A 1 137 ? 23.410 7.540 -6.401 1.00 93.19 137 ASP A CA 1
ATOM 1087 C C . ASP A 1 137 ? 22.362 6.419 -6.526 1.00 93.19 137 ASP A C 1
ATOM 1089 O O . ASP A 1 137 ? 22.681 5.325 -6.996 1.00 93.19 137 ASP A O 1
ATOM 1093 N N . PHE A 1 138 ? 21.100 6.712 -6.187 1.00 93.44 138 PHE A N 1
ATOM 1094 C CA . PHE A 1 138 ? 19.998 5.758 -6.294 1.00 93.44 138 PHE A CA 1
ATOM 1095 C C . PHE A 1 138 ? 19.719 5.338 -7.741 1.00 93.44 138 PHE A C 1
ATOM 1097 O O . PHE A 1 138 ? 19.595 4.151 -8.020 1.00 93.44 138 PHE A O 1
ATOM 1104 N N . GLU A 1 139 ? 19.687 6.287 -8.678 1.00 91.81 139 GLU A N 1
ATOM 1105 C CA . GLU A 1 139 ? 19.493 6.012 -10.111 1.00 91.81 139 GLU A CA 1
ATOM 1106 C C . GLU A 1 139 ? 20.617 5.136 -10.676 1.00 91.81 139 GLU A C 1
ATOM 1108 O O . GLU A 1 139 ? 20.367 4.182 -11.416 1.00 91.81 139 GLU A O 1
ATOM 1113 N N . ARG A 1 140 ? 21.868 5.395 -10.266 1.00 89.88 140 ARG A N 1
ATOM 1114 C CA . ARG A 1 140 ? 23.019 4.571 -10.674 1.00 89.88 140 ARG A CA 1
ATOM 1115 C C . ARG A 1 140 ? 22.926 3.152 -10.128 1.00 89.88 140 ARG A C 1
ATOM 1117 O O . ARG A 1 140 ? 23.258 2.204 -10.839 1.00 89.88 140 ARG A O 1
ATOM 1124 N N . TRP A 1 141 ? 22.480 3.004 -8.882 1.00 90.69 141 TRP A N 1
ATOM 1125 C CA . TRP A 1 141 ? 22.259 1.698 -8.266 1.00 90.69 141 TRP A CA 1
ATOM 1126 C C . TRP A 1 141 ? 21.118 0.933 -8.945 1.00 90.69 141 TRP A C 1
ATOM 1128 O O . TRP A 1 141 ? 21.278 -0.243 -9.273 1.00 90.69 141 TRP A O 1
ATOM 1138 N N . LEU A 1 142 ? 20.010 1.622 -9.224 1.00 85.25 142 LEU A N 1
ATOM 1139 C CA . LEU A 1 142 ? 18.833 1.082 -9.902 1.00 85.25 142 LEU A CA 1
ATOM 1140 C C . LEU A 1 142 ? 19.106 0.756 -11.379 1.00 85.25 142 LEU A C 1
ATOM 1142 O O . LEU A 1 142 ? 18.404 -0.062 -11.968 1.00 85.25 142 LEU A O 1
ATOM 1146 N N . ARG A 1 143 ? 20.144 1.373 -11.963 1.00 83.75 143 ARG A N 1
ATOM 1147 C CA . ARG A 1 143 ? 20.472 1.333 -13.398 1.00 83.75 143 ARG A CA 1
ATOM 1148 C C . ARG A 1 143 ? 19.306 1.817 -14.261 1.00 83.75 143 ARG A C 1
ATOM 1150 O O . ARG A 1 143 ? 19.057 1.275 -15.335 1.00 83.75 143 ARG A O 1
ATOM 1157 N N . ALA A 1 144 ? 18.599 2.829 -13.769 1.00 82.88 144 ALA A N 1
ATOM 1158 C CA . ALA A 1 144 ? 17.483 3.462 -14.451 1.00 82.88 144 ALA A CA 1
ATOM 1159 C C . ALA A 1 144 ? 17.459 4.955 -14.114 1.00 82.88 144 ALA A C 1
ATOM 1161 O O . ALA A 1 144 ? 17.627 5.331 -12.953 1.00 82.88 144 ALA A O 1
ATOM 1162 N N . ASP A 1 145 ? 17.217 5.785 -15.125 1.00 85.12 145 ASP A N 1
ATOM 1163 C CA . ASP A 1 145 ? 16.993 7.218 -14.939 1.00 85.12 145 ASP A CA 1
ATOM 1164 C C . ASP A 1 145 ? 15.569 7.450 -14.456 1.00 85.12 145 ASP A C 1
ATOM 1166 O O . ASP A 1 145 ? 14.639 6.881 -15.029 1.00 85.12 145 ASP A O 1
ATOM 1170 N N . LEU A 1 146 ? 15.392 8.268 -13.420 1.00 87.19 146 LEU A N 1
ATOM 1171 C CA . LEU A 1 146 ? 14.091 8.590 -12.844 1.00 87.19 146 LEU A CA 1
ATOM 1172 C C . LEU A 1 146 ? 13.529 9.885 -13.428 1.00 87.19 146 LEU A C 1
ATOM 1174 O O . LEU A 1 146 ? 14.251 10.860 -13.652 1.00 87.19 146 LEU A O 1
ATOM 1178 N N . THR A 1 147 ? 12.213 9.914 -13.625 1.00 85.81 147 THR A N 1
ATOM 1179 C CA . THR A 1 147 ? 11.498 11.134 -14.001 1.00 85.81 147 THR A CA 1
ATOM 1180 C C . THR A 1 147 ? 11.503 12.136 -12.843 1.00 85.81 147 THR A C 1
ATOM 1182 O O . THR A 1 147 ? 11.735 11.784 -11.684 1.00 85.81 147 THR A O 1
ATOM 1185 N N . THR A 1 148 ? 11.209 13.406 -13.131 1.00 86.38 148 THR A N 1
ATOM 1186 C CA . THR A 1 148 ? 11.078 14.436 -12.087 1.00 86.38 148 THR A CA 1
ATOM 1187 C C . THR A 1 148 ? 10.035 14.049 -11.033 1.00 86.38 148 THR A C 1
ATOM 1189 O O . THR A 1 148 ? 10.291 14.191 -9.843 1.00 86.38 148 THR A O 1
ATOM 1192 N N . GLU A 1 149 ? 8.900 13.484 -11.455 1.00 84.75 149 GLU A N 1
ATOM 1193 C CA . GLU A 1 149 ? 7.837 13.039 -10.546 1.00 84.75 149 GLU A CA 1
ATOM 1194 C C . GLU A 1 149 ? 8.298 11.882 -9.643 1.00 84.75 149 GLU A C 1
ATOM 1196 O O . GLU A 1 149 ? 8.003 11.854 -8.451 1.00 84.75 149 GLU A O 1
ATOM 1201 N N . GLU A 1 150 ? 9.069 10.934 -10.177 1.00 88.06 150 GLU A N 1
ATOM 1202 C CA . GLU A 1 150 ? 9.640 9.841 -9.384 1.00 88.06 150 GLU A CA 1
ATOM 1203 C C . GLU A 1 150 ? 10.692 10.343 -8.386 1.00 88.06 150 GLU A C 1
ATOM 1205 O O . GLU A 1 150 ? 10.778 9.833 -7.267 1.00 88.06 150 GLU A O 1
ATOM 1210 N N . LYS A 1 151 ? 11.460 11.382 -8.739 1.00 91.06 151 LYS A N 1
ATOM 1211 C CA . LYS A 1 151 ? 12.370 12.045 -7.792 1.00 91.06 151 LYS A CA 1
ATOM 1212 C C . LYS A 1 151 ? 11.610 12.745 -6.672 1.00 91.06 151 LYS A C 1
ATOM 1214 O O . LYS A 1 151 ? 12.022 12.636 -5.517 1.00 91.06 151 LYS A O 1
ATOM 1219 N N . ASP A 1 152 ? 10.482 13.382 -6.976 1.00 89.25 152 ASP A N 1
ATOM 1220 C CA . ASP A 1 152 ? 9.600 13.941 -5.949 1.00 89.25 152 ASP A CA 1
ATOM 1221 C C . ASP A 1 152 ? 9.055 12.832 -5.037 1.00 89.25 152 ASP A C 1
ATOM 1223 O O . ASP A 1 152 ? 9.133 12.944 -3.811 1.00 89.25 152 ASP A O 1
ATOM 1227 N N . LYS A 1 153 ? 8.604 11.705 -5.605 1.00 89.31 153 LYS A N 1
ATOM 1228 C CA . LYS A 1 153 ? 8.188 10.511 -4.844 1.00 89.31 153 LYS A CA 1
ATOM 1229 C C . LYS A 1 153 ? 9.293 9.985 -3.931 1.00 89.31 153 LYS A C 1
ATOM 1231 O O . LYS A 1 153 ? 9.006 9.634 -2.789 1.00 89.31 153 LYS A O 1
ATOM 1236 N N . LEU A 1 154 ? 10.558 9.994 -4.357 1.00 92.69 154 LEU A N 1
ATOM 1237 C CA . LEU A 1 154 ? 11.681 9.615 -3.491 1.00 92.69 154 LEU A CA 1
ATOM 1238 C C . LEU A 1 154 ? 11.863 10.551 -2.292 1.00 92.69 154 LEU A C 1
ATOM 1240 O O . LEU A 1 154 ? 12.230 10.088 -1.210 1.00 92.69 154 LEU A O 1
ATOM 1244 N N . ILE A 1 155 ? 11.591 11.852 -2.444 1.00 92.44 155 ILE A N 1
ATOM 1245 C CA . ILE A 1 155 ? 11.642 12.803 -1.324 1.00 92.44 155 ILE A CA 1
ATOM 1246 C C . ILE A 1 155 ? 10.598 12.428 -0.267 1.00 92.44 155 ILE A C 1
ATOM 1248 O O . ILE A 1 155 ? 10.918 12.447 0.927 1.00 92.44 155 ILE A O 1
ATOM 1252 N N . TRP A 1 156 ? 9.385 12.065 -0.698 1.00 90.12 156 TRP A N 1
ATOM 1253 C CA . TRP A 1 156 ? 8.306 11.599 0.177 1.00 90.12 156 TRP A CA 1
ATOM 1254 C C . TRP A 1 156 ? 8.620 10.241 0.800 1.00 90.12 156 TRP A C 1
ATOM 1256 O O . TRP A 1 156 ? 8.515 10.088 2.017 1.00 90.12 156 TRP A O 1
ATOM 1266 N N . ALA A 1 157 ? 9.090 9.288 -0.006 1.00 90.50 157 ALA A N 1
ATOM 1267 C CA . ALA A 1 157 ? 9.493 7.964 0.445 1.00 90.50 157 ALA A CA 1
ATOM 1268 C C . ALA A 1 157 ? 10.575 8.045 1.529 1.00 90.50 157 ALA A C 1
ATOM 1270 O O . ALA A 1 157 ? 10.480 7.360 2.542 1.00 90.50 157 ALA A O 1
ATOM 1271 N N . TRP A 1 158 ? 11.562 8.932 1.374 1.00 94.81 158 TRP A N 1
ATOM 1272 C CA . TRP A 1 158 ? 12.585 9.174 2.391 1.00 94.81 158 TRP A CA 1
ATOM 1273 C C . TRP A 1 158 ? 11.981 9.602 3.734 1.00 94.81 158 TRP A C 1
ATOM 1275 O O . TRP A 1 158 ? 12.301 9.031 4.778 1.00 94.81 158 TRP A O 1
ATOM 1285 N N . SER A 1 159 ? 11.092 10.600 3.713 1.00 90.44 159 SER A N 1
ATOM 1286 C CA . SER A 1 159 ? 10.408 11.088 4.918 1.00 90.44 159 SER A CA 1
ATOM 1287 C C . SER A 1 159 ? 9.556 9.994 5.565 1.00 90.44 159 SER A C 1
ATOM 1289 O O . SER A 1 159 ? 9.498 9.885 6.789 1.00 90.44 159 SER A O 1
ATOM 1291 N N . GLU A 1 160 ? 8.937 9.145 4.751 1.00 83.56 160 GLU A N 1
ATOM 1292 C CA . GLU A 1 160 ? 8.107 8.049 5.230 1.00 83.56 160 GLU A CA 1
ATOM 1293 C C . GLU A 1 160 ? 8.934 6.924 5.867 1.00 83.56 160 GLU A C 1
ATOM 1295 O O . GLU A 1 160 ? 8.587 6.432 6.939 1.00 83.56 160 GLU A O 1
ATOM 1300 N N . LEU A 1 161 ? 10.087 6.568 5.290 1.00 89.12 161 LEU A N 1
ATOM 1301 C CA . LEU A 1 161 ? 11.014 5.606 5.895 1.00 89.12 161 LEU A CA 1
ATOM 1302 C C . LEU A 1 161 ? 11.517 6.082 7.271 1.00 89.12 161 LEU A C 1
ATOM 1304 O O . LEU A 1 161 ? 11.652 5.262 8.188 1.00 89.12 161 LEU A O 1
ATOM 1308 N N . LEU A 1 162 ? 11.759 7.390 7.437 1.00 88.38 162 LEU A N 1
ATOM 1309 C CA . LEU A 1 162 ? 12.070 8.006 8.735 1.00 88.38 162 LEU A CA 1
ATOM 1310 C C . LEU A 1 162 ? 10.882 7.894 9.700 1.00 88.38 162 LEU A C 1
ATOM 1312 O O . LEU A 1 162 ? 11.044 7.425 10.830 1.00 88.38 162 LEU A O 1
ATOM 1316 N N . ARG A 1 163 ? 9.673 8.261 9.250 1.00 85.56 163 ARG A N 1
ATOM 1317 C CA . ARG A 1 163 ? 8.432 8.183 10.043 1.00 85.56 163 ARG A CA 1
ATOM 1318 C C . ARG A 1 163 ? 8.169 6.766 10.554 1.00 85.56 163 ARG A C 1
ATOM 1320 O O . ARG A 1 163 ? 7.803 6.579 11.714 1.00 85.56 163 ARG A O 1
ATOM 1327 N N . LEU A 1 164 ? 8.396 5.766 9.705 1.00 77.75 164 LEU A N 1
ATOM 1328 C CA . LEU A 1 164 ? 8.224 4.345 10.012 1.00 77.75 164 LEU A CA 1
ATOM 1329 C C . LEU A 1 164 ? 9.363 3.752 10.850 1.00 77.75 164 LEU A C 1
ATOM 1331 O O . LEU A 1 164 ? 9.281 2.583 11.250 1.00 77.75 164 LEU A O 1
ATOM 1335 N N . ARG A 1 165 ? 10.402 4.547 11.145 1.00 81.62 165 ARG A N 1
ATOM 1336 C CA . ARG A 1 165 ? 11.636 4.144 11.834 1.00 81.62 165 ARG A CA 1
ATOM 1337 C C . ARG A 1 165 ? 12.357 2.990 11.138 1.00 81.62 165 ARG A C 1
ATOM 1339 O O . ARG A 1 165 ? 12.969 2.156 11.805 1.00 81.62 165 ARG A O 1
ATOM 1346 N N . LEU A 1 166 ? 12.266 2.913 9.812 1.00 84.56 166 LEU A N 1
ATOM 1347 C CA . LEU A 1 166 ? 13.020 1.958 8.989 1.00 84.56 166 LEU A CA 1
ATOM 1348 C C . LEU A 1 166 ? 14.434 2.477 8.716 1.00 84.56 166 LEU A C 1
ATOM 1350 O O . LEU A 1 166 ? 15.394 1.710 8.676 1.00 84.56 166 LEU A O 1
ATOM 1354 N N . ILE A 1 167 ? 14.564 3.797 8.625 1.00 92.00 167 ILE A N 1
ATOM 1355 C CA . ILE A 1 167 ? 15.836 4.511 8.661 1.00 92.00 167 ILE A CA 1
ATOM 1356 C C . ILE A 1 167 ? 15.812 5.517 9.814 1.00 92.00 167 ILE A C 1
ATOM 1358 O O . ILE A 1 167 ? 14.746 5.889 10.307 1.00 92.00 167 ILE A O 1
ATOM 1362 N N . ALA A 1 168 ? 16.985 5.928 10.277 1.00 91.31 168 ALA A N 1
ATOM 1363 C CA . ALA A 1 168 ? 17.139 6.896 11.352 1.00 91.31 168 ALA A CA 1
ATOM 1364 C C . ALA A 1 168 ? 18.325 7.830 11.082 1.00 91.31 168 ALA A C 1
ATOM 1366 O O . ALA A 1 168 ? 19.306 7.388 10.473 1.00 91.31 168 ALA A O 1
ATOM 1367 N N . PRO A 1 169 ? 18.277 9.077 11.585 1.00 93.06 169 PRO A N 1
ATOM 1368 C CA . PRO A 1 169 ? 19.411 9.988 11.558 1.00 93.06 169 PRO A CA 1
ATOM 1369 C C . PRO A 1 169 ? 20.686 9.357 12.124 1.00 93.06 169 PRO A C 1
ATOM 1371 O O . PRO A 1 169 ? 20.663 8.660 13.144 1.00 93.06 169 PRO A O 1
ATOM 1374 N N . THR A 1 170 ? 21.827 9.633 11.498 1.00 89.38 170 THR A N 1
ATOM 1375 C CA . THR A 1 170 ? 23.141 9.242 12.033 1.00 89.38 170 THR A CA 1
ATOM 1376 C C . THR A 1 170 ? 23.595 10.145 13.179 1.00 89.38 170 THR A C 1
ATOM 1378 O O . THR A 1 170 ? 24.449 9.738 13.965 1.00 89.38 170 THR A O 1
ATOM 1381 N N . GLY A 1 171 ? 23.043 11.362 13.270 1.00 83.56 171 GLY A N 1
ATOM 1382 C CA . GLY A 1 171 ? 23.528 12.427 14.153 1.00 83.56 171 GLY A CA 1
ATOM 1383 C C . GLY A 1 171 ? 24.753 13.172 13.607 1.00 83.56 171 GLY A C 1
ATOM 1384 O O . GLY A 1 171 ? 25.361 13.946 14.339 1.00 83.56 171 GLY A O 1
ATOM 1385 N N . THR A 1 172 ? 25.125 12.940 12.341 1.00 82.31 172 THR A N 1
ATOM 1386 C CA . THR A 1 172 ? 26.265 13.602 11.681 1.00 82.31 172 THR A CA 1
ATOM 1387 C C . THR A 1 172 ? 26.033 15.103 11.497 1.00 82.31 172 THR A C 1
ATOM 1389 O O . THR A 1 172 ? 26.953 15.890 11.698 1.00 82.31 172 THR A O 1
ATOM 1392 N N . ASP A 1 173 ? 24.810 15.495 11.142 1.00 85.56 173 ASP A N 1
ATOM 1393 C CA . ASP A 1 173 ? 24.384 16.889 11.031 1.00 85.56 173 ASP A CA 1
ATOM 1394 C C . ASP A 1 173 ? 23.271 17.142 12.052 1.00 85.56 173 ASP A C 1
ATOM 1396 O O . ASP A 1 173 ? 22.206 16.538 11.980 1.00 85.56 173 ASP A O 1
ATOM 1400 N N . LEU A 1 174 ? 23.525 18.001 13.039 1.00 82.88 174 LEU A N 1
ATOM 1401 C CA . LEU A 1 174 ? 22.543 18.318 14.081 1.00 82.88 174 LEU A CA 1
ATOM 1402 C C . LEU A 1 174 ? 21.559 19.416 13.659 1.00 82.88 174 LEU A C 1
ATOM 1404 O O . LEU A 1 174 ? 20.519 19.566 14.297 1.00 82.88 174 LEU A O 1
ATOM 1408 N N . ALA A 1 175 ? 21.874 20.185 12.615 1.00 86.25 175 ALA A N 1
ATOM 1409 C CA . ALA A 1 175 ? 20.987 21.219 12.095 1.00 86.25 175 ALA A CA 1
ATOM 1410 C C . ALA A 1 175 ? 19.923 20.617 11.170 1.00 86.25 175 ALA A C 1
ATOM 1412 O O . ALA A 1 175 ? 18.775 21.057 11.191 1.00 86.25 175 ALA A O 1
ATOM 1413 N N . ILE A 1 176 ? 20.297 19.599 10.383 1.00 87.06 176 ILE A N 1
ATOM 1414 C CA . ILE A 1 176 ? 19.387 18.874 9.485 1.00 87.06 176 ILE A CA 1
ATOM 1415 C C . ILE A 1 176 ? 19.597 17.355 9.642 1.00 87.06 176 ILE A C 1
ATOM 1417 O O . ILE A 1 176 ? 20.142 16.698 8.748 1.00 87.06 176 ILE A O 1
ATOM 1421 N N . PRO A 1 177 ? 19.168 16.773 10.778 1.00 86.31 177 PRO A N 1
ATOM 1422 C CA . PRO A 1 177 ? 19.451 15.375 11.119 1.00 86.31 177 PRO A CA 1
ATOM 1423 C C . PRO A 1 177 ? 18.879 14.368 10.119 1.00 86.31 177 PRO A C 1
ATOM 1425 O O . PRO A 1 177 ? 19.443 13.291 9.940 1.00 86.31 177 PRO A O 1
ATOM 1428 N N . ASP A 1 178 ? 17.814 14.735 9.414 1.00 90.94 178 ASP A N 1
ATOM 1429 C CA . ASP A 1 178 ? 17.095 13.846 8.501 1.00 90.94 178 ASP A CA 1
ATOM 1430 C C . ASP A 1 178 ? 17.804 13.627 7.154 1.00 90.94 178 ASP A C 1
ATOM 1432 O O . ASP A 1 178 ? 17.392 12.759 6.380 1.00 90.94 178 ASP A O 1
ATOM 1436 N N . ASN A 1 179 ? 18.862 14.391 6.855 1.00 92.81 179 ASN A N 1
ATOM 1437 C CA . ASN A 1 179 ? 19.602 14.243 5.600 1.00 92.81 179 ASN A CA 1
ATOM 1438 C C . ASN A 1 179 ? 20.565 13.060 5.626 1.00 92.81 179 ASN A C 1
ATOM 1440 O O . ASN A 1 179 ? 20.757 12.428 4.593 1.00 92.81 179 ASN A O 1
ATOM 1444 N N . TRP A 1 180 ? 21.168 12.763 6.776 1.00 93.19 180 TRP A N 1
ATOM 1445 C CA . TRP A 1 180 ? 22.137 11.680 6.917 1.00 93.19 180 TRP A CA 1
ATOM 1446 C C . TRP A 1 180 ? 21.513 10.537 7.689 1.00 93.19 180 TRP A C 1
ATOM 1448 O O . TRP A 1 180 ? 21.252 10.659 8.886 1.00 93.19 180 TRP A O 1
ATOM 1458 N N . VAL A 1 181 ? 21.293 9.416 7.013 1.00 93.88 181 VAL A N 1
ATOM 1459 C CA . VAL A 1 181 ? 20.546 8.294 7.577 1.00 93.88 181 VAL A CA 1
ATOM 1460 C C . VAL A 1 181 ? 21.344 7.001 7.565 1.00 93.88 181 VAL A C 1
ATOM 1462 O O . VAL A 1 181 ? 22.284 6.802 6.793 1.00 93.88 181 VAL A O 1
ATOM 1465 N N . LYS A 1 182 ? 20.922 6.108 8.453 1.00 92.38 182 LYS A N 1
ATOM 1466 C CA . LYS A 1 182 ? 21.279 4.695 8.492 1.00 92.38 182 LYS A CA 1
ATOM 1467 C C . LYS A 1 182 ? 20.009 3.863 8.613 1.00 92.38 182 LYS A C 1
ATOM 1469 O O . LYS A 1 182 ? 19.018 4.318 9.185 1.00 92.38 182 LYS A O 1
ATOM 1474 N N . VAL A 1 183 ? 20.043 2.638 8.119 1.00 91.00 183 VAL A N 1
ATOM 1475 C CA . VAL A 1 183 ? 18.987 1.650 8.330 1.00 91.00 183 VAL A CA 1
ATOM 1476 C C . VAL A 1 183 ? 18.962 1.233 9.800 1.00 91.00 183 VAL A C 1
ATOM 1478 O O . VAL A 1 183 ? 20.006 1.031 10.427 1.00 91.00 183 VAL A O 1
ATOM 1481 N N . THR A 1 184 ? 17.762 1.136 10.368 1.00 87.88 184 THR A N 1
ATOM 1482 C CA . THR A 1 184 ? 17.540 0.637 11.732 1.00 87.88 184 THR A CA 1
ATOM 1483 C C . THR A 1 184 ? 17.478 -0.891 11.748 1.00 87.88 184 THR A C 1
ATOM 1485 O O . THR A 1 184 ? 17.347 -1.522 10.706 1.00 87.88 184 THR A O 1
ATOM 1488 N N . GLU A 1 185 ? 17.480 -1.521 12.924 1.00 79.06 185 GLU A N 1
ATOM 1489 C CA . GLU A 1 185 ? 17.220 -2.970 13.031 1.00 79.06 185 GLU A CA 1
ATOM 1490 C C . GLU A 1 185 ? 15.866 -3.369 12.415 1.00 79.06 185 GLU A C 1
ATOM 1492 O O . GLU A 1 185 ? 15.756 -4.409 11.763 1.00 79.06 185 GLU A O 1
ATOM 1497 N N . LYS A 1 186 ? 14.850 -2.501 12.550 1.00 77.25 186 LYS A N 1
ATOM 1498 C CA . LYS A 1 186 ? 13.537 -2.674 11.913 1.00 77.25 186 LYS A CA 1
ATOM 1499 C C . LYS A 1 186 ? 13.656 -2.634 10.388 1.00 77.25 186 LYS A C 1
ATOM 1501 O O . LYS A 1 186 ? 13.077 -3.480 9.718 1.00 77.25 186 LYS A O 1
ATOM 1506 N N . GLY A 1 187 ? 14.418 -1.684 9.843 1.00 81.12 187 GLY A N 1
ATOM 1507 C CA . GLY A 1 187 ? 14.676 -1.600 8.405 1.00 81.12 187 GLY A CA 1
ATOM 1508 C C . GLY A 1 187 ? 15.483 -2.784 7.869 1.00 81.12 187 GLY A C 1
ATOM 1509 O O . GLY A 1 187 ? 15.141 -3.324 6.825 1.00 81.12 187 GLY A O 1
ATOM 1510 N N . ILE A 1 188 ? 16.499 -3.246 8.604 1.00 84.38 188 ILE A N 1
ATOM 1511 C CA . ILE A 1 188 ? 17.284 -4.437 8.240 1.00 84.38 188 ILE A CA 1
ATOM 1512 C C . ILE A 1 188 ? 16.363 -5.654 8.158 1.00 84.38 188 ILE A C 1
ATOM 1514 O O . ILE A 1 188 ? 16.350 -6.343 7.142 1.00 84.38 188 ILE A O 1
ATOM 1518 N N . SER A 1 189 ? 15.531 -5.857 9.181 1.00 73.25 189 SER A N 1
ATOM 1519 C CA . SER A 1 189 ? 14.551 -6.948 9.204 1.00 73.25 189 SER A CA 1
ATOM 1520 C C . SER A 1 189 ? 13.563 -6.850 8.037 1.00 73.25 189 SER A C 1
ATOM 1522 O O . SER A 1 189 ? 13.231 -7.864 7.431 1.00 73.25 189 SER A O 1
ATOM 1524 N N . ALA A 1 190 ? 13.133 -5.634 7.682 1.00 69.81 190 ALA A N 1
ATOM 1525 C CA . ALA A 1 190 ? 12.229 -5.400 6.557 1.00 69.81 190 ALA A CA 1
ATOM 1526 C C . ALA A 1 190 ? 12.867 -5.725 5.192 1.00 69.81 190 ALA A C 1
ATOM 1528 O O . ALA A 1 190 ? 12.175 -6.187 4.290 1.00 69.81 190 ALA A O 1
ATOM 1529 N N . VAL A 1 191 ? 14.180 -5.524 5.027 1.00 74.88 191 VAL A N 1
ATOM 1530 C CA . VAL A 1 191 ? 14.900 -5.889 3.792 1.00 74.88 191 VAL A CA 1
ATOM 1531 C C . VAL A 1 191 ? 15.230 -7.385 3.750 1.00 74.88 191 VAL A C 1
ATOM 1533 O O . VAL A 1 191 ? 15.088 -8.023 2.707 1.00 74.88 191 VAL A O 1
ATOM 1536 N N . GLU A 1 192 ? 15.663 -7.963 4.872 1.00 73.94 192 GLU A N 1
ATOM 1537 C CA . GLU A 1 192 ? 16.078 -9.369 4.966 1.00 73.94 192 GLU A CA 1
ATOM 1538 C C . GLU A 1 192 ? 14.890 -10.352 5.024 1.00 73.94 192 GLU A C 1
ATOM 1540 O O . GLU A 1 192 ? 15.055 -11.527 4.689 1.00 73.94 192 GLU A O 1
ATOM 1545 N N . GLY A 1 193 ? 13.691 -9.870 5.378 1.00 55.50 193 GLY A N 1
ATOM 1546 C CA . GLY A 1 193 ? 12.444 -10.640 5.513 1.00 55.50 193 GLY A CA 1
ATOM 1547 C C . GLY A 1 193 ? 11.846 -11.223 4.222 1.00 55.50 193 GLY A C 1
ATOM 1548 O O . GLY A 1 193 ? 10.998 -12.101 4.323 1.00 55.50 193 GLY A O 1
ATOM 1549 N N . LYS A 1 194 ? 12.378 -10.845 3.045 1.00 47.03 194 LYS A N 1
ATOM 1550 C CA . LYS A 1 194 ? 12.001 -11.260 1.669 1.00 47.03 194 LYS A CA 1
ATOM 1551 C C . LYS A 1 194 ? 10.652 -10.709 1.148 1.00 47.03 194 LYS A C 1
ATOM 1553 O O . LYS A 1 194 ? 9.700 -10.614 1.888 1.00 47.03 194 LYS A O 1
ATOM 1558 N N . SER A 1 195 ? 10.636 -10.412 -0.164 1.00 42.69 195 SER A N 1
ATOM 1559 C CA . SER A 1 195 ? 9.540 -9.970 -1.066 1.00 42.69 195 SER A CA 1
ATOM 1560 C C . SER A 1 195 ? 8.940 -8.555 -0.915 1.00 42.69 195 SER A C 1
ATOM 1562 O O . SER A 1 195 ? 8.663 -8.076 0.176 1.00 42.69 195 SER A O 1
ATOM 1564 N N . TYR A 1 196 ? 8.679 -7.903 -2.061 1.00 42.84 196 TYR A N 1
ATOM 1565 C CA . TYR A 1 196 ? 7.945 -6.628 -2.183 1.00 42.84 196 TYR A CA 1
ATOM 1566 C C . TYR A 1 196 ? 6.491 -6.740 -1.690 1.00 42.84 196 TYR A C 1
ATOM 1568 O O . TYR A 1 196 ? 5.960 -5.795 -1.110 1.00 42.84 196 TYR A O 1
ATOM 1576 N N . ALA A 1 197 ? 5.871 -7.916 -1.849 1.00 38.81 197 ALA A N 1
ATOM 1577 C CA . ALA A 1 197 ? 4.509 -8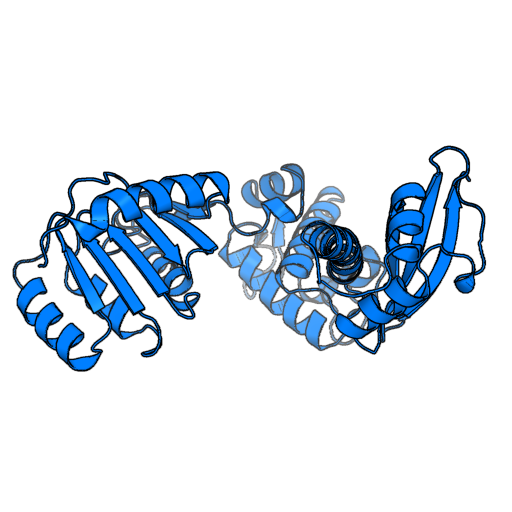.188 -1.383 1.00 38.81 197 ALA A CA 1
ATOM 1578 C C . ALA A 1 197 ? 4.370 -8.095 0.150 1.00 38.81 197 ALA A C 1
ATOM 1580 O O . ALA A 1 197 ? 3.311 -7.720 0.648 1.00 38.81 197 ALA A O 1
ATOM 1581 N N . ASP A 1 198 ? 5.453 -8.352 0.890 1.00 43.81 198 ASP A N 1
ATOM 1582 C CA . ASP A 1 198 ? 5.495 -8.256 2.354 1.00 43.81 198 ASP A CA 1
ATOM 1583 C C . ASP A 1 198 ? 5.728 -6.814 2.852 1.00 43.81 198 ASP A C 1
ATOM 1585 O O . ASP A 1 198 ? 5.643 -6.525 4.048 1.00 43.81 198 ASP A O 1
ATOM 1589 N N . TYR A 1 199 ? 5.994 -5.887 1.926 1.00 44.09 199 TYR A N 1
ATOM 1590 C CA . TYR A 1 199 ? 6.308 -4.488 2.203 1.00 44.09 199 TYR A CA 1
ATOM 1591 C C . TYR A 1 199 ? 5.074 -3.570 2.232 1.00 44.09 199 TYR A C 1
ATOM 1593 O O . TYR A 1 199 ? 5.142 -2.452 2.750 1.00 44.09 199 TYR A O 1
ATOM 1601 N N . ALA A 1 200 ? 3.927 -4.052 1.746 1.00 47.56 200 ALA A N 1
ATOM 1602 C CA . ALA A 1 200 ? 2.634 -3.404 1.927 1.00 47.56 200 ALA A CA 1
ATOM 1603 C C . ALA A 1 200 ? 2.152 -3.616 3.375 1.00 47.56 200 ALA A C 1
ATOM 1605 O O . ALA A 1 200 ? 1.389 -4.538 3.640 1.00 47.56 200 ALA A O 1
ATOM 1606 N N . GLU A 1 201 ? 2.668 -2.797 4.304 1.00 55.25 201 GLU A N 1
ATOM 1607 C CA . GLU A 1 201 ? 2.366 -2.729 5.749 1.00 55.25 201 GLU A CA 1
ATOM 1608 C C . GLU A 1 201 ? 1.402 -3.810 6.279 1.00 55.25 201 GLU A C 1
ATOM 1610 O O . GLU A 1 201 ? 0.221 -3.559 6.535 1.00 55.25 201 GLU A O 1
ATOM 1615 N N . ILE A 1 202 ? 1.918 -5.031 6.473 1.00 57.44 202 ILE A N 1
ATOM 1616 C CA . ILE A 1 202 ? 1.115 -6.129 7.023 1.00 57.44 202 ILE A CA 1
ATOM 1617 C C . ILE A 1 202 ? 0.796 -5.845 8.491 1.00 57.44 202 ILE A C 1
ATOM 1619 O O . ILE A 1 202 ? -0.325 -6.117 8.911 1.00 57.44 202 ILE A O 1
ATOM 1623 N N . GLU A 1 203 ? 1.722 -5.251 9.260 1.00 70.69 203 GLU A N 1
ATOM 1624 C CA . GLU A 1 203 ? 1.532 -4.956 10.686 1.00 70.69 203 GLU A CA 1
ATOM 1625 C C . GLU A 1 203 ? 2.191 -3.632 11.133 1.00 70.69 203 GLU A C 1
ATOM 1627 O O . GLU A 1 203 ? 3.401 -3.430 11.027 1.00 70.69 203 GLU A O 1
ATOM 1632 N N . ILE A 1 204 ? 1.391 -2.729 11.702 1.00 73.69 204 ILE A N 1
ATOM 1633 C CA . ILE A 1 204 ? 1.794 -1.446 12.281 1.00 73.69 204 ILE A CA 1
ATOM 1634 C C . ILE A 1 204 ? 1.751 -1.570 13.802 1.00 73.69 204 ILE A C 1
ATOM 1636 O O . ILE A 1 204 ? 0.680 -1.706 14.395 1.00 73.69 204 ILE A O 1
ATOM 1640 N N . PHE A 1 205 ? 2.909 -1.469 14.454 1.00 79.38 205 PHE A N 1
ATOM 1641 C CA . PHE A 1 205 ? 2.982 -1.349 15.909 1.00 79.38 205 PHE A CA 1
ATOM 1642 C C . PHE A 1 205 ? 2.781 0.106 16.345 1.00 79.38 205 PHE A C 1
ATOM 1644 O O . PHE A 1 205 ? 3.481 1.001 15.871 1.00 79.38 205 PHE A O 1
ATOM 1651 N N . ILE A 1 206 ? 1.862 0.323 17.284 1.00 74.62 206 ILE A N 1
ATOM 1652 C CA . ILE A 1 206 ? 1.577 1.626 17.888 1.00 74.62 206 ILE A CA 1
ATOM 1653 C C . ILE A 1 206 ? 1.955 1.553 19.361 1.00 74.62 206 ILE A C 1
ATOM 1655 O O . ILE A 1 206 ? 1.454 0.703 20.102 1.00 74.62 206 ILE A O 1
ATOM 1659 N N . GLY A 1 207 ? 2.853 2.437 19.788 1.00 67.38 207 GLY A N 1
ATOM 1660 C CA . GLY A 1 207 ? 3.360 2.481 21.151 1.00 67.38 207 GLY A CA 1
ATOM 1661 C C . GLY A 1 207 ? 2.319 2.960 22.164 1.00 67.38 207 GLY A C 1
ATOM 1662 O O . GLY A 1 207 ? 1.375 3.685 21.850 1.00 67.38 207 GLY A O 1
ATOM 1663 N N . LYS A 1 208 ? 2.509 2.589 23.435 1.00 87.38 208 LYS A N 1
ATOM 1664 C CA . LYS A 1 208 ? 1.693 3.113 24.539 1.00 87.38 208 LYS A CA 1
ATOM 1665 C C . LYS A 1 208 ? 1.821 4.639 24.605 1.00 87.38 208 LYS A C 1
ATOM 1667 O O . LYS A 1 208 ? 2.922 5.155 24.758 1.00 87.38 208 LYS A O 1
ATOM 1672 N N . GLY A 1 209 ? 0.688 5.332 24.604 1.00 76.62 209 GLY A N 1
ATOM 1673 C CA . GLY A 1 209 ? 0.615 6.791 24.652 1.00 76.62 209 GLY A CA 1
ATOM 1674 C C . GLY A 1 209 ? 0.599 7.454 23.273 1.00 76.62 209 GLY A C 1
ATOM 1675 O O . GLY A 1 209 ? 0.312 8.645 23.197 1.00 76.62 209 GLY A O 1
ATOM 1676 N N . GLU A 1 210 ? 0.809 6.709 22.184 1.00 75.31 210 GLU A N 1
ATOM 1677 C CA . GLU A 1 210 ? 0.741 7.221 20.809 1.00 75.31 210 GLU A CA 1
ATOM 1678 C C . GLU A 1 210 ? -0.718 7.310 20.317 1.00 75.31 210 GLU A C 1
ATOM 1680 O O . GLU A 1 210 ? -1.076 6.822 19.247 1.00 75.31 210 GLU A O 1
ATOM 1685 N N . VAL A 1 211 ? -1.588 7.930 21.121 1.00 83.50 211 VAL A N 1
ATOM 1686 C CA . VAL A 1 211 ? -3.043 7.987 20.884 1.00 83.50 211 VAL A CA 1
ATOM 1687 C C . VAL A 1 211 ? -3.375 8.738 19.593 1.00 83.50 211 VAL A C 1
ATOM 1689 O O . VAL A 1 211 ? -4.242 8.312 18.837 1.00 83.50 211 VAL A O 1
ATOM 1692 N N . TYR A 1 212 ? -2.652 9.822 19.293 1.00 73.94 212 TYR A N 1
ATOM 1693 C CA . TYR A 1 212 ? -2.829 10.558 18.037 1.00 73.94 212 TYR A CA 1
ATOM 1694 C C . TYR A 1 212 ? -2.423 9.721 16.817 1.00 73.94 212 TYR A C 1
ATOM 1696 O O . TYR A 1 212 ? -3.140 9.696 15.819 1.00 73.94 212 TYR A O 1
ATOM 1704 N N . THR A 1 213 ? -1.310 8.984 16.913 1.00 72.56 213 THR A N 1
ATOM 1705 C CA . THR A 1 213 ? -0.893 8.032 15.876 1.00 72.56 213 THR A CA 1
ATOM 1706 C C . THR A 1 213 ? -1.974 6.976 15.669 1.00 72.56 213 THR A C 1
ATOM 1708 O O . THR A 1 213 ? -2.359 6.730 14.533 1.00 72.56 213 THR A O 1
ATOM 1711 N N . GLY A 1 214 ? -2.525 6.418 16.752 1.00 83.44 214 GLY A N 1
ATOM 1712 C CA . GLY A 1 214 ? -3.660 5.495 16.709 1.00 83.44 214 GLY A CA 1
ATOM 1713 C C . GLY A 1 214 ? -4.875 6.069 15.985 1.00 83.44 214 GLY A C 1
ATOM 1714 O O . GLY A 1 214 ? -5.337 5.493 15.002 1.00 83.44 214 GLY A O 1
ATOM 1715 N N . MET A 1 215 ? -5.342 7.244 16.405 1.00 88.69 215 MET A N 1
ATOM 1716 C CA . MET A 1 215 ? -6.448 7.950 15.754 1.00 88.69 215 MET A CA 1
ATOM 1717 C C . MET A 1 215 ? -6.194 8.135 14.250 1.00 88.69 215 MET A C 1
ATOM 1719 O O . MET A 1 215 ? -7.078 7.879 13.432 1.00 88.69 215 MET A O 1
ATOM 1723 N N . ARG A 1 216 ? -4.978 8.545 13.867 1.00 82.25 216 ARG A N 1
ATOM 1724 C CA . ARG A 1 216 ? -4.623 8.740 12.459 1.00 82.25 216 ARG A CA 1
ATOM 1725 C C . ARG A 1 216 ? -4.632 7.430 11.674 1.00 82.25 216 ARG A C 1
ATOM 1727 O O . ARG A 1 216 ? -5.083 7.436 10.535 1.00 82.25 216 ARG A O 1
ATOM 1734 N N . GLN A 1 217 ? -4.184 6.325 12.268 1.00 83.44 217 GLN A N 1
ATOM 1735 C CA . GLN A 1 217 ? -4.222 5.014 11.615 1.00 83.44 217 GLN A CA 1
ATOM 1736 C C . GLN A 1 217 ? -5.653 4.545 11.342 1.00 83.44 217 GLN A C 1
ATOM 1738 O O . GLN A 1 217 ? -5.937 4.070 10.246 1.00 83.44 217 GLN A O 1
ATOM 1743 N N . VAL A 1 218 ? -6.580 4.753 12.282 1.00 93.31 218 VAL A N 1
ATOM 1744 C CA . VAL A 1 218 ? -8.007 4.468 12.046 1.00 93.31 218 VAL A CA 1
ATOM 1745 C C . VAL A 1 218 ? -8.535 5.297 10.873 1.00 93.31 218 VAL A C 1
ATOM 1747 O O . VAL A 1 218 ? -9.132 4.738 9.957 1.00 93.31 218 VAL A O 1
ATOM 1750 N N . GLN A 1 219 ? -8.251 6.606 10.845 1.00 84.19 219 GLN A N 1
ATOM 1751 C CA . GLN A 1 219 ? -8.659 7.477 9.733 1.00 84.19 219 GLN A CA 1
ATOM 1752 C C . GLN A 1 219 ? -8.094 7.016 8.387 1.00 84.19 219 GLN A C 1
ATOM 1754 O O . GLN A 1 219 ? -8.831 6.981 7.407 1.00 84.19 219 GLN A O 1
ATOM 1759 N N . LEU A 1 220 ? -6.808 6.655 8.337 1.00 81.38 220 LEU A N 1
ATOM 1760 C CA . LEU A 1 220 ? -6.153 6.190 7.113 1.00 81.38 220 LEU A CA 1
ATOM 1761 C C . LEU A 1 220 ? -6.788 4.906 6.573 1.00 81.38 220 LEU A C 1
ATOM 1763 O O . LEU A 1 220 ? -6.944 4.774 5.363 1.00 81.38 220 LEU A O 1
ATOM 1767 N N . VAL A 1 221 ? -7.176 3.973 7.447 1.00 88.19 221 VAL A N 1
ATOM 1768 C CA . VAL A 1 221 ? -7.901 2.760 7.040 1.00 88.19 221 VAL A CA 1
ATOM 1769 C C . VAL A 1 221 ? -9.311 3.107 6.559 1.00 88.19 221 VAL A C 1
ATOM 1771 O O . VAL A 1 221 ? -9.725 2.663 5.495 1.00 88.19 221 VAL A O 1
ATOM 1774 N N . PHE A 1 222 ? -10.041 3.942 7.295 1.00 94.69 222 PHE A N 1
ATOM 1775 C CA . PHE A 1 222 ? -11.426 4.296 6.970 1.00 94.69 222 PHE A CA 1
ATOM 1776 C C . PHE A 1 222 ? -11.536 5.027 5.623 1.00 94.69 222 PHE A C 1
ATOM 1778 O O . PHE A 1 222 ? -12.405 4.707 4.818 1.00 94.69 222 PHE A O 1
ATOM 1785 N N . GLN A 1 223 ? -10.622 5.959 5.337 1.00 85.62 223 GLN A N 1
ATOM 1786 C CA . GLN A 1 223 ? -10.605 6.757 4.100 1.00 85.62 223 GLN A CA 1
ATOM 1787 C C . GLN A 1 223 ? -10.350 5.942 2.819 1.00 85.62 223 GLN A C 1
ATOM 1789 O O . GLN A 1 223 ? -10.537 6.453 1.710 1.00 85.62 223 GLN A O 1
ATOM 1794 N N . GLN A 1 224 ? -9.927 4.685 2.950 1.00 82.44 224 GLN A N 1
ATOM 1795 C CA . GLN A 1 224 ? -9.757 3.788 1.810 1.00 82.44 224 GLN A CA 1
ATOM 1796 C C . GLN A 1 224 ? -11.093 3.243 1.286 1.00 82.44 224 GLN A C 1
ATOM 1798 O O . GLN A 1 224 ? -11.159 2.939 0.098 1.00 82.44 224 GLN A O 1
ATOM 1803 N N . ALA A 1 225 ? -12.146 3.176 2.114 1.00 88.69 225 ALA A N 1
ATOM 1804 C CA . ALA A 1 225 ? -13.462 2.682 1.701 1.00 88.69 225 ALA A CA 1
ATOM 1805 C C . ALA A 1 225 ? -14.062 3.533 0.571 1.00 88.69 225 ALA A C 1
ATOM 1807 O O . ALA A 1 225 ? -14.065 4.767 0.653 1.00 88.69 225 ALA A O 1
ATOM 1808 N N . LYS A 1 226 ? -14.597 2.880 -0.466 1.00 86.12 226 LYS A N 1
ATOM 1809 C CA . LYS A 1 226 ? -15.198 3.552 -1.634 1.00 86.12 226 LYS A CA 1
ATOM 1810 C C . LYS A 1 226 ? -16.703 3.347 -1.766 1.00 86.12 226 LYS A C 1
ATOM 1812 O O . LYS A 1 226 ? -17.378 4.232 -2.279 1.00 86.12 226 LYS A O 1
ATOM 1817 N N . GLY A 1 227 ? -17.242 2.229 -1.294 1.00 91.31 227 GLY A N 1
ATOM 1818 C CA . GLY A 1 227 ? -18.668 1.904 -1.377 1.00 91.31 227 GLY A CA 1
ATOM 1819 C C . GLY A 1 227 ? -19.258 1.331 -0.088 1.00 91.31 227 GLY A C 1
ATOM 1820 O O . GLY A 1 227 ? -20.402 1.638 0.258 1.00 91.31 227 GLY A O 1
ATOM 1821 N N . ASN A 1 228 ? -18.500 0.532 0.659 1.00 96.81 228 ASN A N 1
ATOM 1822 C CA . ASN A 1 228 ? -18.952 -0.080 1.901 1.00 96.81 228 ASN A CA 1
ATOM 1823 C C . ASN A 1 228 ? -17.826 -0.186 2.932 1.00 96.81 228 ASN A C 1
ATOM 1825 O O . ASN A 1 228 ? -16.674 -0.460 2.606 1.00 96.81 228 ASN A O 1
ATOM 1829 N N . ILE A 1 229 ? -18.188 -0.017 4.199 1.00 98.44 229 ILE A N 1
ATOM 1830 C CA . ILE A 1 229 ? -17.327 -0.329 5.331 1.00 98.44 229 ILE A CA 1
ATOM 1831 C C . ILE A 1 229 ? -18.115 -1.095 6.393 1.00 98.44 229 ILE A C 1
ATOM 1833 O O . ILE A 1 229 ? -19.180 -0.665 6.846 1.00 98.44 229 ILE A O 1
ATOM 1837 N N . VAL A 1 230 ? -17.559 -2.226 6.820 1.00 98.62 230 VAL A N 1
ATOM 1838 C CA . VAL A 1 230 ? -18.016 -2.962 7.999 1.00 98.62 230 VAL A CA 1
ATOM 1839 C C . VAL A 1 230 ? -17.045 -2.690 9.134 1.00 98.62 230 VAL A C 1
ATOM 1841 O O . VAL A 1 230 ? -15.844 -2.914 8.997 1.00 98.62 230 VAL A O 1
ATOM 1844 N N . ILE A 1 231 ? -17.564 -2.226 10.263 1.00 98.50 231 ILE A N 1
ATOM 1845 C CA . ILE A 1 231 ? -16.799 -1.909 11.464 1.00 98.50 231 ILE A CA 1
ATOM 1846 C C . ILE A 1 231 ? -17.260 -2.854 12.566 1.00 98.50 231 ILE A C 1
ATOM 1848 O O . ILE A 1 231 ? -18.432 -2.870 12.934 1.00 98.50 231 ILE A O 1
ATOM 1852 N N . ILE A 1 232 ? -16.332 -3.630 13.110 1.00 98.19 232 ILE A N 1
ATOM 1853 C CA . ILE A 1 232 ? -16.565 -4.551 14.217 1.00 98.19 232 ILE A CA 1
ATOM 1854 C C . ILE A 1 232 ? -15.692 -4.083 15.377 1.00 98.19 232 ILE A C 1
ATOM 1856 O O . ILE A 1 232 ? -14.472 -4.234 15.336 1.00 98.19 232 ILE A O 1
ATOM 1860 N N . ASP A 1 233 ? -16.303 -3.509 16.410 1.00 97.19 233 ASP A N 1
ATOM 1861 C CA . ASP A 1 233 ? -15.616 -3.134 17.649 1.00 97.19 233 ASP A CA 1
ATOM 1862 C C . ASP A 1 233 ? -16.554 -3.334 18.841 1.00 97.19 233 ASP A C 1
ATOM 1864 O O . ASP A 1 233 ? -17.571 -2.644 18.935 1.00 97.19 233 ASP A O 1
ATOM 1868 N N . PRO A 1 234 ? -16.238 -4.229 19.793 1.00 95.88 234 PRO A N 1
ATOM 1869 C CA . PRO A 1 234 ? -17.110 -4.469 20.939 1.00 95.88 234 PRO A CA 1
ATOM 1870 C C . PRO A 1 234 ? -17.309 -3.255 21.860 1.00 95.88 234 PRO A C 1
ATOM 1872 O O . PRO A 1 234 ? -18.222 -3.285 22.685 1.00 95.88 234 PRO A O 1
ATOM 1875 N N . TRP A 1 235 ? -16.479 -2.210 21.757 1.00 94.00 235 TRP A N 1
ATOM 1876 C CA . TRP A 1 235 ? -16.536 -1.036 22.631 1.00 94.00 235 TRP A CA 1
ATOM 1877 C C . TRP A 1 235 ? -16.379 0.262 21.840 1.00 94.00 235 TRP A C 1
ATOM 1879 O O . TRP A 1 235 ? -15.262 0.646 21.499 1.00 94.00 235 TRP A O 1
ATOM 1889 N N . VAL A 1 236 ? -17.480 0.981 21.620 1.00 94.75 236 VAL A N 1
ATOM 1890 C CA . VAL A 1 236 ? -17.466 2.268 20.905 1.00 94.75 236 VAL A CA 1
ATOM 1891 C C . VAL A 1 236 ? -18.031 3.410 21.747 1.00 94.75 236 VAL A C 1
ATOM 1893 O O . VAL A 1 236 ? -18.838 3.223 22.656 1.00 94.75 236 VAL A O 1
ATOM 1896 N N . ASP A 1 237 ? -17.595 4.623 21.434 1.00 93.75 237 ASP A N 1
ATOM 1897 C CA . ASP A 1 237 ? -18.132 5.877 21.961 1.00 93.75 237 ASP A CA 1
ATOM 1898 C C . ASP A 1 237 ? -18.372 6.858 20.802 1.00 93.75 237 ASP A C 1
ATOM 1900 O O . ASP A 1 237 ? -18.312 6.473 19.631 1.00 93.75 237 ASP A O 1
ATOM 1904 N N . GLU A 1 238 ? -18.683 8.116 21.109 1.00 93.75 238 GLU A N 1
ATOM 1905 C CA . GLU A 1 238 ? -18.996 9.130 20.099 1.00 93.75 238 GLU A CA 1
ATOM 1906 C C . GLU A 1 238 ? -17.863 9.371 19.096 1.00 93.75 238 GLU A C 1
ATOM 1908 O O . GLU A 1 238 ? -18.150 9.724 17.957 1.00 93.75 238 GLU A O 1
ATOM 1913 N N . SER A 1 239 ? -16.600 9.109 19.452 1.00 93.12 239 SER A N 1
ATOM 1914 C CA . SER A 1 239 ? -15.485 9.282 18.511 1.00 93.12 239 SER A CA 1
ATOM 1915 C C . SER A 1 239 ? -15.592 8.352 17.297 1.00 93.12 239 SER A C 1
ATOM 1917 O O . SER A 1 239 ? -15.145 8.697 16.204 1.00 93.12 239 SER A O 1
ATOM 1919 N N . MET A 1 240 ? -16.251 7.195 17.445 1.00 96.50 240 MET A N 1
ATOM 1920 C CA . MET A 1 240 ? -16.556 6.316 16.313 1.00 96.50 240 MET A CA 1
ATOM 1921 C C . MET A 1 240 ? -17.484 7.004 15.306 1.00 96.50 240 MET A C 1
ATOM 1923 O O . MET A 1 240 ? -17.315 6.857 14.097 1.00 96.50 240 MET A O 1
ATOM 1927 N N . LEU A 1 241 ? -18.447 7.786 15.798 1.00 96.56 241 LEU A N 1
ATOM 1928 C CA . LEU A 1 241 ? -19.369 8.542 14.954 1.00 96.56 241 LEU A CA 1
ATOM 1929 C C . LEU A 1 241 ? -18.642 9.661 14.207 1.00 96.56 241 LEU A C 1
ATOM 1931 O O . LEU A 1 241 ? -18.982 9.914 13.056 1.00 96.56 241 LEU A O 1
ATOM 1935 N N . ASP A 1 242 ? -17.614 10.267 14.805 1.00 94.94 242 ASP A N 1
ATOM 1936 C CA . ASP A 1 242 ? -16.772 11.262 14.130 1.00 94.94 242 ASP A CA 1
ATOM 1937 C C . ASP A 1 242 ? -15.962 10.636 12.984 1.00 94.94 242 ASP A C 1
ATOM 1939 O O . ASP A 1 242 ? -15.892 11.204 11.892 1.00 94.94 242 ASP A O 1
ATOM 1943 N N . PHE A 1 243 ? -15.402 9.433 13.182 1.00 95.94 243 PHE A N 1
ATOM 1944 C CA . PHE A 1 243 ? -14.749 8.695 12.092 1.00 95.94 243 PHE A CA 1
ATOM 1945 C C . PHE A 1 243 ? -15.729 8.371 10.965 1.00 95.94 243 PHE A C 1
ATOM 1947 O O . PHE A 1 243 ? -15.402 8.562 9.795 1.00 95.94 243 PHE A O 1
ATOM 1954 N N . ILE A 1 244 ? -16.939 7.923 11.311 1.00 97.38 244 ILE A N 1
ATOM 1955 C CA . ILE A 1 244 ? -17.987 7.635 10.330 1.00 97.38 244 ILE A CA 1
ATOM 1956 C C . ILE A 1 244 ? -18.418 8.914 9.605 1.00 97.38 244 ILE A C 1
ATOM 1958 O O . ILE A 1 244 ? -18.596 8.897 8.392 1.00 97.38 244 ILE A O 1
ATOM 1962 N N . ALA A 1 245 ? -18.576 10.036 10.304 1.00 95.75 245 ALA A N 1
ATOM 1963 C CA . ALA A 1 245 ? -18.976 11.308 9.707 1.00 95.75 245 ALA A CA 1
ATOM 1964 C C . ALA A 1 245 ? -17.942 11.847 8.704 1.00 95.75 245 ALA A C 1
ATOM 1966 O O . ALA A 1 245 ? -18.323 12.533 7.759 1.00 95.75 245 ALA A O 1
ATOM 1967 N N . ALA A 1 246 ? -16.660 11.513 8.882 1.00 93.69 246 ALA A N 1
ATOM 1968 C CA . ALA A 1 246 ? -15.574 11.918 7.992 1.00 93.69 246 ALA A CA 1
ATOM 1969 C C . ALA A 1 246 ? -15.442 11.064 6.712 1.00 93.69 246 ALA A C 1
ATOM 1971 O O . ALA A 1 246 ? -14.672 11.431 5.823 1.00 93.69 246 ALA A O 1
ATOM 1972 N N . LEU A 1 247 ? -16.147 9.931 6.611 1.00 94.19 247 LEU A N 1
ATOM 1973 C CA . LEU A 1 247 ? -16.182 9.113 5.394 1.00 94.19 247 LEU A CA 1
ATOM 1974 C C . LEU A 1 247 ? -16.946 9.821 4.273 1.00 94.19 247 LEU A C 1
ATOM 1976 O O . LEU A 1 247 ? -17.887 10.568 4.547 1.00 94.19 247 LEU A O 1
ATOM 1980 N N . ASP A 1 248 ? -16.627 9.483 3.020 1.00 90.50 248 ASP A N 1
ATOM 1981 C CA . ASP A 1 248 ? -17.426 9.917 1.871 1.00 90.50 248 ASP A CA 1
ATOM 1982 C C . ASP A 1 248 ? -18.913 9.559 2.102 1.00 90.50 248 ASP A C 1
ATOM 1984 O O . ASP A 1 248 ? -19.213 8.427 2.513 1.00 90.50 248 ASP A O 1
ATOM 1988 N N . PRO A 1 249 ? -19.857 10.501 1.902 1.00 91.94 249 PRO A N 1
ATOM 1989 C CA . PRO A 1 249 ? -21.284 10.254 2.075 1.00 91.94 249 PRO A CA 1
ATOM 1990 C C . PRO A 1 249 ? -21.819 9.053 1.289 1.00 91.94 249 PRO A C 1
ATOM 1992 O O . PRO A 1 249 ? -22.789 8.445 1.737 1.00 91.94 249 PRO A O 1
ATOM 1995 N N . VAL A 1 250 ? -21.200 8.679 0.161 1.00 92.62 250 VAL A N 1
ATOM 1996 C CA . VAL A 1 250 ? -21.623 7.520 -0.646 1.00 92.62 250 VAL A CA 1
ATOM 1997 C C . VAL A 1 250 ? -21.354 6.180 0.046 1.00 92.62 250 VAL A C 1
ATOM 1999 O O . VAL A 1 250 ? -22.071 5.209 -0.194 1.00 92.62 250 VAL A O 1
ATOM 2002 N N . VAL A 1 251 ? -20.359 6.123 0.938 1.00 96.81 251 VAL A N 1
ATOM 2003 C CA . VAL A 1 251 ? -19.942 4.887 1.610 1.00 96.81 251 VAL A CA 1
ATOM 2004 C C . VAL A 1 251 ? -21.021 4.439 2.592 1.00 96.81 251 VAL A C 1
ATOM 2006 O O . VAL A 1 251 ? -21.346 5.146 3.548 1.00 96.81 251 VAL A O 1
ATOM 2009 N N . SER A 1 252 ? -21.558 3.242 2.367 1.00 97.62 252 SER A N 1
ATOM 2010 C CA . SER A 1 252 ? -22.472 2.570 3.294 1.00 97.62 252 SER A CA 1
ATOM 2011 C C . SER A 1 252 ? -21.721 2.015 4.504 1.00 97.62 252 SER A C 1
ATOM 2013 O O . SER A 1 252 ? -20.614 1.497 4.367 1.00 97.62 252 SER A O 1
ATOM 2015 N N . VAL A 1 253 ? -22.316 2.111 5.692 1.00 98.62 253 VAL A N 1
ATOM 2016 C CA . VAL A 1 253 ? -21.647 1.774 6.954 1.00 98.62 253 VAL A CA 1
ATOM 2017 C C . VAL A 1 253 ? -22.463 0.755 7.735 1.00 98.62 253 VAL A C 1
ATOM 2019 O O . VAL A 1 253 ? -23.634 0.989 8.035 1.00 98.62 253 VAL A O 1
ATOM 2022 N N . GLN A 1 254 ? -21.816 -0.344 8.118 1.00 98.56 254 GLN A N 1
ATOM 2023 C CA . GLN A 1 254 ? -22.360 -1.353 9.024 1.00 98.56 254 GLN A CA 1
ATOM 2024 C C . GLN A 1 254 ? -21.488 -1.428 10.277 1.00 98.56 254 GLN A C 1
ATOM 2026 O O . GLN A 1 254 ? -20.338 -1.850 10.212 1.00 98.56 254 GLN A O 1
ATOM 2031 N N . LEU A 1 255 ? -22.025 -1.018 11.424 1.00 98.25 255 LEU A N 1
ATOM 2032 C CA . LEU A 1 255 ? -21.331 -1.029 12.709 1.00 98.25 255 LEU A CA 1
ATOM 2033 C C . LEU A 1 255 ? -21.874 -2.149 13.605 1.00 98.25 255 LEU A C 1
ATOM 2035 O O . LEU A 1 255 ? -23.026 -2.107 14.030 1.00 98.25 255 LEU A O 1
ATOM 2039 N N . ALA A 1 256 ? -21.035 -3.127 13.934 1.00 97.94 256 ALA A N 1
ATOM 2040 C CA . ALA A 1 256 ? -21.306 -4.156 14.932 1.00 97.94 256 ALA A CA 1
ATOM 2041 C C . ALA A 1 256 ? -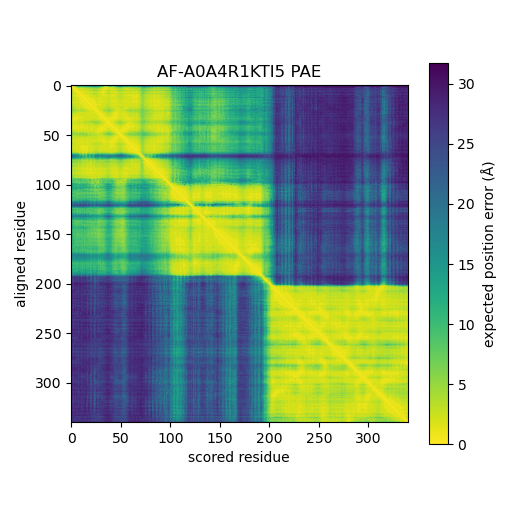20.557 -3.840 16.231 1.00 97.94 256 ALA A C 1
ATOM 2043 O O . ALA A 1 256 ? -19.326 -3.780 16.250 1.00 97.94 256 ALA A O 1
ATOM 2044 N N . THR A 1 257 ? -21.292 -3.665 17.330 1.00 96.69 257 THR A N 1
ATOM 2045 C CA . THR A 1 257 ? -20.692 -3.327 18.629 1.00 96.69 257 THR A CA 1
ATOM 2046 C C . THR A 1 257 ? -21.467 -3.900 19.807 1.00 96.69 257 THR A C 1
ATOM 2048 O O . THR A 1 257 ? -22.674 -4.085 19.722 1.00 96.69 257 THR A O 1
ATOM 2051 N N . GLN A 1 258 ? -20.800 -4.188 20.924 1.00 94.38 258 GLN A N 1
ATOM 2052 C CA . GLN A 1 258 ? -21.457 -4.746 22.107 1.00 94.38 258 GLN A CA 1
ATOM 2053 C C . GLN A 1 258 ? -21.856 -3.661 23.108 1.00 94.38 258 GLN A C 1
ATOM 2055 O O . GLN A 1 258 ? -22.946 -3.702 23.673 1.00 94.38 258 GLN A O 1
ATOM 2060 N N . ASN A 1 259 ? -20.954 -2.711 23.346 1.00 92.25 259 ASN A N 1
ATOM 2061 C CA . ASN A 1 259 ? -21.064 -1.720 24.401 1.00 92.25 259 ASN A CA 1
ATOM 2062 C C . ASN A 1 259 ? -20.860 -0.324 23.816 1.00 92.25 259 ASN A C 1
ATOM 2064 O O . ASN A 1 259 ? -19.855 -0.062 23.153 1.00 92.25 259 ASN A O 1
ATOM 2068 N N . VAL A 1 260 ? -21.791 0.577 24.125 1.00 93.12 260 VAL A N 1
ATOM 2069 C CA . VAL A 1 260 ? -21.772 1.972 23.672 1.00 93.12 260 VAL A CA 1
ATOM 2070 C C . VAL A 1 260 ? -21.744 2.941 24.856 1.00 93.12 260 VAL A C 1
ATOM 2072 O O . VAL A 1 260 ? -22.236 2.620 25.944 1.00 93.12 260 VAL A O 1
ATOM 2075 N N . SER A 1 261 ? -21.184 4.141 24.669 1.00 90.62 261 SER A N 1
ATOM 2076 C CA . SER A 1 261 ? -21.286 5.218 25.666 1.00 90.62 261 SER A CA 1
ATOM 2077 C C . SER A 1 261 ? -22.747 5.667 25.854 1.00 90.62 261 SER A C 1
ATOM 2079 O O . SER A 1 261 ? -23.590 5.502 24.972 1.00 90.62 261 SER A O 1
ATOM 2081 N N . LYS A 1 262 ? -23.077 6.267 27.008 1.00 87.88 262 LYS A N 1
ATOM 2082 C CA . LYS A 1 262 ? -24.459 6.700 27.319 1.00 87.88 262 LYS A CA 1
ATOM 2083 C C . LYS A 1 262 ? -25.022 7.698 26.301 1.00 87.88 262 LYS A C 1
ATOM 2085 O O . LYS A 1 262 ? -26.227 7.742 26.080 1.00 87.88 262 LYS A O 1
ATOM 2090 N N . SER A 1 263 ? -24.155 8.516 25.723 1.00 90.25 263 SER A N 1
ATOM 2091 C CA . SER A 1 263 ? -24.477 9.574 24.765 1.00 90.25 263 SER A CA 1
ATOM 2092 C C . SER A 1 263 ? -24.455 9.099 23.310 1.00 90.25 263 SER A C 1
ATOM 2094 O O . SER A 1 263 ? -24.995 9.793 22.446 1.00 90.25 263 SER A O 1
ATOM 2096 N N . PHE A 1 264 ? -23.914 7.905 23.039 1.00 94.38 264 PHE A N 1
ATOM 2097 C CA . PHE A 1 264 ? -23.788 7.351 21.693 1.00 94.38 264 PHE A CA 1
ATOM 2098 C C . PHE A 1 264 ? -25.129 7.274 20.960 1.00 94.38 264 PHE A C 1
ATOM 2100 O O . PHE A 1 264 ? -25.226 7.754 19.839 1.00 94.38 264 PHE A O 1
ATOM 2107 N N . GLY A 1 265 ? -26.185 6.740 21.588 1.00 93.31 265 GLY A N 1
ATOM 2108 C CA . GLY A 1 265 ? -27.472 6.516 20.911 1.00 93.31 265 GLY A CA 1
ATOM 2109 C C . GLY A 1 265 ? -28.110 7.796 20.355 1.00 93.31 265 GLY A C 1
ATOM 2110 O O . GLY A 1 265 ? -28.572 7.823 19.216 1.00 93.31 265 GLY A O 1
ATOM 2111 N N . ALA A 1 266 ? -28.070 8.895 21.115 1.00 93.94 266 ALA A N 1
ATOM 2112 C CA . ALA A 1 266 ? -28.608 10.181 20.667 1.00 93.94 266 ALA A CA 1
ATOM 2113 C C . ALA A 1 266 ? -27.784 10.806 19.526 1.00 93.94 266 ALA A C 1
ATOM 2115 O O . ALA A 1 266 ? -28.350 11.436 18.631 1.00 93.94 266 ALA A O 1
ATOM 2116 N N . ALA A 1 267 ? -26.457 10.649 19.548 1.00 96.12 267 ALA A N 1
ATOM 2117 C CA . ALA A 1 267 ? -25.580 11.111 18.474 1.00 96.12 267 ALA A CA 1
ATOM 2118 C C . ALA A 1 267 ? -25.713 10.232 17.217 1.00 96.12 267 ALA A C 1
ATOM 2120 O O . ALA A 1 267 ? -25.818 10.758 16.109 1.00 96.12 267 ALA A O 1
ATOM 2121 N N . TYR A 1 268 ? -25.804 8.911 17.395 1.00 97.12 268 TYR A N 1
ATOM 2122 C CA . TYR A 1 268 ? -26.027 7.936 16.330 1.00 97.12 268 TYR A CA 1
ATOM 2123 C C . TYR A 1 268 ? -27.327 8.224 15.582 1.00 97.12 268 TYR A C 1
ATOM 2125 O O . TYR A 1 268 ? -27.297 8.333 14.361 1.00 97.12 268 TYR A O 1
ATOM 2133 N N . ALA A 1 269 ? -28.438 8.448 16.292 1.00 96.25 269 ALA A N 1
ATOM 2134 C CA . ALA A 1 269 ? -29.722 8.764 15.666 1.00 96.25 269 ALA A CA 1
ATOM 2135 C C . ALA A 1 269 ? -29.636 9.993 14.740 1.00 96.25 269 ALA A C 1
ATOM 2137 O O . ALA A 1 269 ? -30.175 9.980 13.634 1.00 96.25 269 ALA A O 1
ATOM 2138 N N . LYS A 1 270 ? -28.904 11.037 15.156 1.00 97.25 270 LYS A N 1
ATOM 2139 C CA . LYS A 1 270 ? -28.684 12.239 14.337 1.00 97.25 270 LYS A CA 1
ATOM 2140 C C . LYS A 1 270 ? -27.819 11.946 13.111 1.00 97.25 270 LYS A C 1
ATOM 2142 O O . LYS A 1 270 ? -28.170 12.367 12.013 1.00 97.25 270 LYS A O 1
ATOM 2147 N N . LEU A 1 271 ? -26.713 11.219 13.284 1.00 97.00 271 LEU A N 1
ATOM 2148 C CA . LEU A 1 271 ? -25.819 10.872 12.178 1.00 97.00 271 LEU A CA 1
ATOM 2149 C C . LEU A 1 271 ? -26.508 9.952 11.160 1.00 97.00 271 LEU A C 1
ATOM 2151 O O . LEU A 1 271 ? -26.406 10.182 9.957 1.00 97.00 271 LEU A O 1
ATOM 2155 N N . ALA A 1 272 ? -27.240 8.945 11.636 1.00 96.06 272 ALA A N 1
ATOM 2156 C CA . ALA A 1 272 ? -28.005 8.025 10.804 1.00 96.06 272 ALA A CA 1
ATOM 2157 C C . ALA A 1 272 ? -29.095 8.763 10.018 1.00 96.06 272 ALA A C 1
ATOM 2159 O O . ALA A 1 272 ? -29.240 8.527 8.821 1.00 96.06 272 ALA A O 1
ATOM 2160 N N . GLN A 1 273 ? -29.796 9.715 10.645 1.00 96.19 273 GLN A N 1
ATOM 2161 C CA . GLN A 1 273 ? -30.755 10.578 9.954 1.00 96.19 273 GLN A CA 1
ATOM 2162 C C . GLN A 1 273 ? -30.084 11.456 8.886 1.00 96.19 273 GLN A C 1
ATOM 2164 O O . GLN A 1 273 ? -30.642 11.635 7.807 1.00 96.19 273 GLN A O 1
ATOM 2169 N N . GLN A 1 274 ? -28.901 12.006 9.174 1.00 95.44 274 GLN A N 1
ATOM 2170 C CA . GLN A 1 274 ? -28.170 12.867 8.243 1.00 95.44 274 GLN A CA 1
ATOM 2171 C C . GLN A 1 274 ? -27.630 12.097 7.031 1.00 95.44 274 GLN A C 1
ATOM 2173 O O . GLN A 1 274 ? -27.656 12.617 5.918 1.00 95.44 274 GLN A O 1
ATOM 2178 N N . ARG A 1 275 ? -27.108 10.885 7.243 1.00 95.38 275 ARG 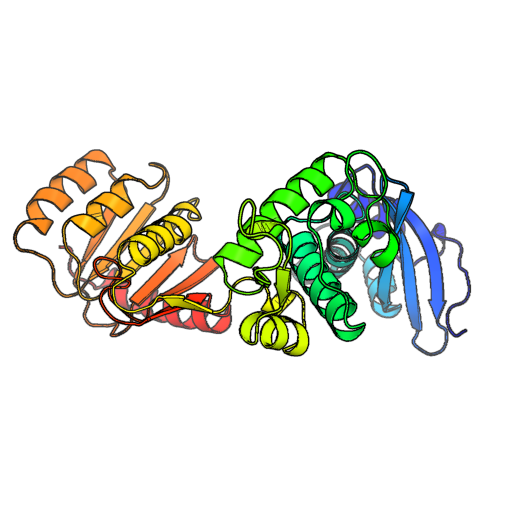A N 1
ATOM 2179 C CA . ARG A 1 275 ? -26.445 10.096 6.197 1.00 95.38 275 ARG A CA 1
ATOM 2180 C C . ARG A 1 275 ? -27.377 9.139 5.455 1.00 95.38 275 ARG A C 1
ATOM 2182 O O . ARG A 1 275 ? -27.167 8.882 4.278 1.00 95.38 275 ARG A O 1
ATOM 2189 N N . GLY A 1 276 ? -28.366 8.563 6.134 1.00 93.50 276 GLY A N 1
ATOM 2190 C CA . GLY A 1 276 ? -29.298 7.577 5.572 1.00 93.50 276 GLY A CA 1
ATOM 2191 C C . GLY A 1 276 ? -28.703 6.193 5.263 1.00 93.50 276 GLY A C 1
ATOM 2192 O O . GLY A 1 276 ? -29.461 5.259 5.028 1.00 93.50 276 GLY A O 1
ATOM 2193 N N . ASN A 1 277 ? -27.376 6.030 5.291 1.00 95.44 277 ASN A N 1
ATOM 2194 C CA . ASN A 1 277 ? -26.665 4.789 4.957 1.00 95.44 277 ASN A CA 1
ATOM 2195 C C . ASN A 1 277 ? -25.755 4.278 6.089 1.00 95.44 277 ASN A C 1
ATOM 2197 O O . ASN A 1 277 ? -24.717 3.671 5.823 1.00 95.44 277 ASN A O 1
ATOM 2201 N N . VAL A 1 278 ? -26.135 4.528 7.347 1.00 97.94 278 VAL A N 1
ATOM 2202 C CA . VAL A 1 278 ? -25.403 4.063 8.537 1.00 97.94 278 VAL A CA 1
ATOM 2203 C C . VAL A 1 278 ? -26.304 3.189 9.397 1.00 97.94 278 VAL A C 1
ATOM 2205 O O . VAL A 1 278 ? -27.270 3.665 9.995 1.00 97.94 278 VAL A O 1
ATOM 2208 N N . GLU A 1 279 ? -25.946 1.918 9.517 1.00 97.88 279 GLU A N 1
ATOM 2209 C CA . GLU A 1 279 ? -26.655 0.949 10.341 1.00 97.88 279 GLU A CA 1
ATOM 2210 C C . GLU A 1 279 ? -25.755 0.453 11.473 1.00 97.88 279 GLU A C 1
ATOM 2212 O O . GLU A 1 279 ? -24.661 -0.053 11.228 1.00 97.88 279 GLU A O 1
ATOM 2217 N N . ALA A 1 280 ? -26.215 0.587 12.717 1.00 97.56 280 ALA A N 1
ATOM 2218 C CA . ALA A 1 280 ? -25.524 0.070 13.887 1.00 97.56 280 ALA A CA 1
ATOM 2219 C C . ALA A 1 280 ? -26.368 -1.029 14.541 1.00 97.56 280 ALA A C 1
ATOM 2221 O O . ALA A 1 280 ? -27.562 -0.852 14.783 1.00 97.56 280 ALA A O 1
ATOM 2222 N N . ARG A 1 281 ? -25.747 -2.175 14.824 1.00 97.50 281 ARG A N 1
ATOM 2223 C CA . ARG A 1 281 ? -26.390 -3.312 15.484 1.00 97.50 281 ARG A CA 1
ATOM 2224 C C . ARG A 1 281 ? -25.551 -3.778 16.668 1.00 97.50 281 ARG A C 1
ATOM 2226 O O . ARG A 1 281 ? -24.317 -3.778 16.618 1.00 97.50 281 ARG A O 1
ATOM 2233 N N . SER A 1 282 ? -26.230 -4.203 17.730 1.00 94.81 282 SER A N 1
ATOM 2234 C CA . SER A 1 282 ? -25.579 -4.866 18.856 1.00 94.81 282 SER A CA 1
ATOM 2235 C C . SER A 1 282 ? -24.882 -6.135 18.359 1.00 94.81 282 SER A C 1
ATOM 2237 O O . SER A 1 282 ? -25.407 -6.768 17.447 1.00 94.81 282 SER A O 1
ATOM 2239 N N . SER A 1 283 ? -23.721 -6.513 18.900 1.00 91.81 283 SER A N 1
ATOM 2240 C CA . SER A 1 283 ? -23.020 -7.769 18.606 1.00 91.81 283 SER A CA 1
ATOM 2241 C C . SER A 1 283 ? -22.137 -8.231 19.749 1.00 91.81 283 SER A C 1
ATOM 2243 O O . SER A 1 283 ? -21.374 -7.451 20.301 1.00 91.81 283 SER A O 1
ATOM 2245 N N . ASN A 1 284 ? -22.204 -9.524 20.063 1.00 91.00 284 ASN A N 1
ATOM 2246 C CA . ASN A 1 284 ? -21.273 -10.234 20.943 1.00 91.00 284 ASN A CA 1
ATOM 2247 C C . ASN A 1 284 ? -20.552 -11.387 20.216 1.00 91.00 284 ASN A C 1
ATOM 2249 O O . ASN A 1 284 ? -19.912 -12.214 20.861 1.00 91.00 284 ASN A O 1
ATOM 2253 N N . ALA A 1 285 ? -20.681 -11.460 18.886 1.00 90.69 285 ALA A N 1
ATOM 2254 C CA . ALA A 1 285 ? -20.134 -12.549 18.077 1.00 90.69 285 ALA A CA 1
ATOM 2255 C C . ALA A 1 285 ? -18.614 -12.436 17.872 1.00 90.69 285 ALA A C 1
ATOM 2257 O O . ALA A 1 285 ? -17.957 -13.422 17.551 1.00 90.69 285 ALA A O 1
ATOM 2258 N N . PHE A 1 286 ? -18.053 -11.242 18.077 1.00 93.00 286 PHE A N 1
ATOM 2259 C CA . PHE A 1 286 ? -16.649 -10.942 17.830 1.00 93.00 286 PHE A CA 1
ATOM 2260 C C . PHE A 1 286 ? -15.984 -10.416 19.100 1.00 93.00 286 PHE A C 1
ATOM 2262 O O . PHE A 1 286 ? -16.485 -9.495 19.740 1.00 93.00 286 PHE A O 1
ATOM 2269 N N . HIS A 1 287 ? -14.842 -11.002 19.456 1.00 89.06 287 HIS A N 1
ATOM 2270 C CA . HIS A 1 287 ? -13.979 -10.501 20.529 1.00 89.06 287 HIS A CA 1
ATOM 2271 C C . HIS A 1 287 ? -12.979 -9.454 20.014 1.00 89.06 287 HIS A C 1
ATOM 2273 O O . HIS A 1 287 ? -12.726 -8.432 20.664 1.00 89.06 287 HIS A O 1
ATOM 2279 N N . ASP A 1 288 ? -12.398 -9.730 18.849 1.00 92.94 288 ASP A N 1
ATOM 2280 C CA . ASP A 1 288 ? -11.407 -8.871 18.211 1.00 92.94 288 ASP A CA 1
ATOM 2281 C C . ASP A 1 288 ? -12.079 -7.789 17.368 1.00 92.94 288 ASP A C 1
ATOM 2283 O O . ASP A 1 288 ? -13.281 -7.847 17.091 1.00 92.94 288 ASP A O 1
ATOM 2287 N N . ARG A 1 289 ? -11.297 -6.772 16.992 1.00 96.38 289 ARG A N 1
ATOM 2288 C CA . ARG A 1 289 ? -11.797 -5.660 16.187 1.00 96.38 289 ARG A CA 1
ATOM 2289 C C . ARG A 1 289 ? -11.351 -5.798 14.753 1.00 96.38 289 ARG A C 1
ATOM 2291 O O . ARG A 1 289 ? -10.165 -6.007 14.481 1.00 96.38 289 ARG A O 1
ATOM 2298 N N . PHE A 1 290 ? -12.302 -5.607 13.856 1.00 97.81 290 PHE A N 1
ATOM 2299 C CA . PHE A 1 290 ? -12.083 -5.734 12.431 1.00 97.81 290 PHE A CA 1
ATOM 2300 C C . PHE A 1 290 ? -12.706 -4.570 11.684 1.00 97.81 290 PHE A C 1
ATOM 2302 O O . PHE A 1 290 ? -13.758 -4.058 12.061 1.00 97.81 290 PHE A O 1
ATOM 2309 N N . VAL A 1 291 ? -12.056 -4.184 10.596 1.00 98.25 291 VAL A N 1
ATOM 2310 C CA . VAL A 1 291 ? -12.611 -3.270 9.607 1.00 98.25 291 VAL A CA 1
ATOM 2311 C C . VAL A 1 291 ? -12.521 -3.959 8.259 1.00 98.25 291 VAL A C 1
ATOM 2313 O O . VAL A 1 291 ? -11.432 -4.361 7.848 1.00 98.25 291 VAL A O 1
ATOM 2316 N N . ILE A 1 292 ? -13.659 -4.114 7.592 1.00 98.25 292 ILE A N 1
ATOM 2317 C CA . ILE A 1 292 ? -13.738 -4.668 6.243 1.00 98.25 292 ILE A CA 1
ATOM 2318 C C . ILE A 1 292 ? -14.073 -3.522 5.300 1.00 98.25 292 ILE A C 1
ATOM 2320 O O . ILE A 1 292 ? -15.073 -2.837 5.503 1.00 98.25 292 ILE A O 1
ATOM 2324 N N . LEU A 1 293 ? -13.239 -3.313 4.287 1.00 95.06 293 LEU A N 1
ATOM 2325 C CA . LEU A 1 293 ? -13.431 -2.279 3.275 1.00 95.06 293 LEU A CA 1
ATOM 2326 C C . LEU A 1 293 ? -13.922 -2.933 1.989 1.00 95.06 293 LEU A C 1
ATOM 2328 O O . LEU A 1 293 ? -13.273 -3.851 1.486 1.00 95.06 293 LEU A O 1
ATOM 2332 N N . ASP A 1 294 ? -15.063 -2.475 1.482 1.00 92.75 294 ASP A N 1
ATOM 2333 C CA . ASP A 1 294 ? -15.634 -2.835 0.179 1.00 92.75 294 ASP A CA 1
ATOM 2334 C C . ASP A 1 294 ? -15.779 -4.352 -0.067 1.00 92.75 294 ASP A C 1
ATOM 2336 O O . ASP A 1 294 ? -15.824 -4.812 -1.204 1.00 92.75 294 ASP A O 1
ATOM 2340 N N . GLY A 1 295 ? -15.815 -5.153 1.005 1.00 90.25 295 GLY A N 1
ATOM 2341 C CA . GLY A 1 295 ? -15.774 -6.617 0.932 1.00 90.25 295 GLY A CA 1
ATOM 2342 C C . GLY A 1 295 ? -14.469 -7.202 0.368 1.00 90.25 295 GLY A C 1
ATOM 2343 O O . GLY A 1 295 ? -14.426 -8.400 0.107 1.00 90.25 295 GLY A O 1
ATOM 2344 N N . ALA A 1 296 ? -13.427 -6.385 0.186 1.00 87.44 296 ALA A N 1
ATOM 2345 C CA . ALA A 1 296 ? -12.196 -6.732 -0.527 1.00 87.44 296 ALA A CA 1
ATOM 2346 C C . ALA A 1 296 ? -10.920 -6.602 0.322 1.00 87.44 296 ALA A C 1
ATOM 2348 O O . ALA A 1 296 ? -9.888 -7.156 -0.041 1.00 87.44 296 ALA A O 1
ATOM 2349 N N . ALA A 1 297 ? -10.960 -5.897 1.456 1.00 86.00 297 ALA A N 1
ATOM 2350 C CA . ALA A 1 297 ? -9.815 -5.794 2.360 1.00 86.00 297 ALA A CA 1
ATOM 2351 C C . ALA A 1 297 ? -10.234 -5.948 3.823 1.00 86.00 297 ALA A C 1
ATOM 2353 O O . ALA A 1 297 ? -11.251 -5.397 4.237 1.00 86.00 297 ALA A O 1
ATOM 2354 N N . LEU A 1 298 ? -9.424 -6.661 4.612 1.00 95.38 298 LEU A N 1
ATOM 2355 C CA . LEU A 1 298 ? -9.621 -6.857 6.050 1.00 95.38 298 LEU A CA 1
ATOM 2356 C C . LEU A 1 298 ? -8.466 -6.243 6.845 1.00 95.38 298 LEU A C 1
ATOM 2358 O O . LEU A 1 298 ? -7.304 -6.591 6.635 1.00 95.38 298 LEU A O 1
ATOM 2362 N N . TYR A 1 299 ? -8.805 -5.414 7.829 1.00 95.88 299 TYR A N 1
ATOM 2363 C CA . TYR A 1 299 ? -7.887 -4.912 8.845 1.00 95.88 299 TYR A CA 1
ATOM 2364 C C . TYR A 1 299 ? -8.284 -5.429 10.223 1.00 95.88 299 TYR A C 1
ATOM 2366 O O . TYR A 1 299 ? -9.453 -5.400 10.594 1.00 95.88 299 TYR A O 1
ATOM 2374 N N . HIS A 1 300 ? -7.298 -5.872 10.993 1.00 96.06 300 HIS A N 1
ATOM 2375 C CA . HIS A 1 300 ? -7.427 -6.277 12.387 1.00 96.06 300 HIS A CA 1
ATOM 2376 C C . HIS A 1 300 ? -6.760 -5.248 13.298 1.00 96.06 300 HIS A C 1
ATOM 2378 O O . HIS A 1 300 ? -5.632 -4.819 13.036 1.00 96.06 300 HIS A O 1
ATOM 2384 N N . PHE A 1 301 ? -7.431 -4.914 14.399 1.00 95.50 301 PHE A N 1
ATOM 2385 C CA . PHE A 1 301 ? -6.937 -3.994 15.415 1.00 95.50 301 PHE A CA 1
ATOM 2386 C C . PHE A 1 301 ? -6.879 -4.696 16.772 1.00 95.50 301 PHE A C 1
ATOM 2388 O O . PHE A 1 301 ? -7.896 -5.133 17.314 1.00 95.50 301 PHE A O 1
ATOM 2395 N N . GLY A 1 302 ? -5.688 -4.734 17.373 1.00 91.56 302 GLY A N 1
ATOM 2396 C CA . GLY A 1 302 ? -5.475 -5.349 18.686 1.00 91.56 302 GLY A CA 1
ATOM 2397 C C . GLY A 1 302 ? -6.045 -4.552 19.868 1.00 91.56 302 GLY A C 1
ATOM 2398 O O . GLY A 1 302 ? -5.866 -4.944 21.019 1.00 91.56 302 GLY A O 1
ATOM 2399 N N . SER A 1 303 ? -6.679 -3.402 19.632 1.00 91.31 303 SER A N 1
ATOM 2400 C CA . SER A 1 303 ? -7.398 -2.633 20.652 1.00 91.31 303 SER A CA 1
ATOM 2401 C C . SER A 1 303 ? -8.484 -1.771 20.015 1.00 91.31 303 SER A C 1
ATOM 2403 O O . SER A 1 303 ? -8.475 -1.569 18.802 1.00 91.31 303 SER A O 1
ATOM 2405 N N . SER A 1 304 ? -9.460 -1.337 20.820 1.00 92.56 304 SER A N 1
ATOM 2406 C CA . SER A 1 304 ? -10.636 -0.632 20.301 1.00 92.56 304 SER A CA 1
ATOM 2407 C C . SER A 1 304 ? -10.241 0.653 19.584 1.00 92.56 304 SER A C 1
ATOM 2409 O O . SER A 1 304 ? -9.335 1.368 20.017 1.00 92.56 304 SER A O 1
ATOM 2411 N N . LEU A 1 305 ? -10.920 0.917 18.474 1.00 94.31 305 LEU A N 1
ATOM 2412 C CA . LEU A 1 305 ? -10.575 1.938 17.494 1.00 94.31 305 LEU A CA 1
ATOM 2413 C C . LEU A 1 305 ? -10.612 3.344 18.112 1.00 94.31 305 LEU A C 1
ATOM 2415 O O . LEU A 1 305 ? -9.729 4.156 17.850 1.00 94.31 305 LEU A O 1
ATOM 2419 N N . ASN A 1 306 ? -11.569 3.599 19.007 1.00 92.44 306 ASN A N 1
ATOM 2420 C CA . ASN A 1 306 ? -11.695 4.844 19.778 1.00 92.44 306 ASN A CA 1
ATOM 2421 C C . ASN A 1 306 ? -10.557 5.084 20.792 1.00 92.44 306 ASN A C 1
ATOM 2423 O O . ASN A 1 306 ? -10.377 6.196 21.281 1.00 92.44 306 ASN A O 1
ATOM 2427 N N . HIS A 1 307 ? -9.772 4.057 21.123 1.00 90.19 307 HIS A N 1
ATOM 2428 C CA . HIS A 1 307 ? -8.705 4.124 22.127 1.00 90.19 307 HIS A CA 1
ATOM 2429 C C . HIS A 1 307 ? -7.359 3.597 21.614 1.00 90.19 307 HIS A C 1
ATOM 2431 O O . HIS A 1 307 ? -6.466 3.280 22.415 1.00 90.19 307 HIS A O 1
ATOM 2437 N N . LEU A 1 308 ? -7.204 3.500 20.293 1.00 91.19 308 LEU A N 1
ATOM 2438 C CA . LEU A 1 308 ? -6.009 2.956 19.667 1.00 91.19 308 LEU A CA 1
ATOM 2439 C C . LEU A 1 308 ? -4.767 3.756 20.104 1.00 91.19 308 LEU A C 1
ATOM 2441 O O . LEU A 1 308 ? -4.770 4.985 20.111 1.00 91.19 308 LEU A O 1
ATOM 2445 N N . GLY A 1 309 ? -3.711 3.062 20.537 1.00 88.56 309 GLY A N 1
ATOM 2446 C CA . GLY A 1 309 ? -2.481 3.682 21.052 1.00 88.56 309 GLY A CA 1
ATOM 2447 C C . GLY A 1 309 ? -2.510 4.086 22.535 1.00 88.56 309 GLY A C 1
ATOM 2448 O O . GLY A 1 309 ? -1.473 4.444 23.090 1.00 88.56 309 GLY A O 1
ATOM 2449 N N . LYS A 1 310 ? -3.640 3.966 23.255 1.00 91.38 310 LYS A N 1
ATOM 2450 C CA . LYS A 1 310 ? -3.661 4.159 24.727 1.00 91.38 310 LYS A CA 1
ATOM 2451 C C . LYS A 1 310 ? -2.797 3.120 25.449 1.00 91.38 310 LYS A C 1
ATOM 2453 O O . LYS A 1 310 ? -2.134 3.419 26.444 1.00 91.38 310 LYS A O 1
ATOM 2458 N N . LYS A 1 311 ? -2.798 1.892 24.933 1.00 92.50 311 LYS A N 1
ATOM 2459 C CA . LYS A 1 311 ? -1.841 0.825 25.245 1.00 92.50 311 LYS A CA 1
ATOM 2460 C C . LYS A 1 311 ? -1.130 0.433 23.952 1.00 92.50 311 LYS A C 1
ATOM 2462 O O . LYS A 1 311 ? -1.651 0.691 22.871 1.00 92.50 311 LYS A O 1
ATOM 2467 N N . ALA A 1 312 ? 0.040 -0.187 24.090 1.00 84.56 312 ALA A N 1
ATOM 2468 C CA . ALA A 1 312 ? 0.752 -0.733 22.946 1.00 84.56 312 ALA A CA 1
ATOM 2469 C C . ALA A 1 312 ? -0.131 -1.754 22.216 1.00 84.56 312 ALA A C 1
ATOM 2471 O O . ALA A 1 312 ? -0.778 -2.581 22.864 1.00 84.56 312 ALA A O 1
ATOM 2472 N N . THR A 1 313 ? -0.196 -1.661 20.893 1.00 91.44 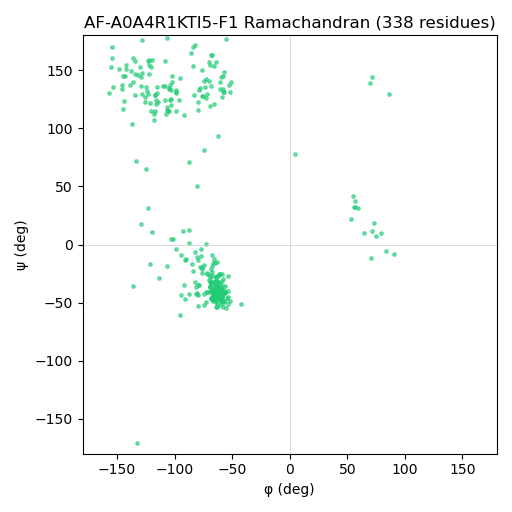313 THR A N 1
ATOM 2473 C CA . THR A 1 313 ? -1.106 -2.465 20.074 1.00 91.44 313 THR A CA 1
ATOM 2474 C C . THR A 1 313 ? -0.566 -2.620 18.657 1.00 91.44 313 THR A C 1
ATOM 2476 O O . THR A 1 313 ? 0.402 -1.959 18.279 1.00 91.44 313 THR A O 1
ATOM 2479 N N . VAL A 1 314 ? -1.199 -3.496 17.882 1.00 87.00 314 VAL A N 1
ATOM 2480 C CA . VAL A 1 314 ? -0.872 -3.742 16.480 1.00 87.00 314 VAL A CA 1
ATOM 2481 C C . VAL A 1 314 ? -2.127 -3.544 15.638 1.00 87.00 314 VAL A C 1
ATOM 2483 O O . VAL A 1 314 ? -3.208 -4.014 16.002 1.00 87.00 314 VAL A O 1
ATOM 2486 N N . VAL A 1 315 ? -1.969 -2.846 14.519 1.00 88.44 315 VAL A N 1
ATOM 2487 C CA . VAL A 1 315 ? -2.930 -2.813 13.413 1.00 88.44 315 VAL A CA 1
ATOM 2488 C C . VAL A 1 315 ? -2.364 -3.674 12.307 1.00 88.44 315 VAL A C 1
ATOM 2490 O O . VAL A 1 315 ? -1.170 -3.604 12.053 1.00 88.44 315 VAL A O 1
ATOM 2493 N N . SER A 1 316 ? -3.175 -4.496 11.657 1.00 88.94 316 SER A N 1
ATOM 2494 C CA . SER A 1 316 ? -2.653 -5.413 10.646 1.00 88.94 316 SER A CA 1
ATOM 2495 C C . SER A 1 316 ? -3.626 -5.638 9.506 1.00 88.94 316 SER A C 1
ATOM 2497 O O . SER A 1 316 ? -4.802 -5.892 9.764 1.00 88.94 316 SER A O 1
ATOM 2499 N N . LYS A 1 317 ? -3.145 -5.581 8.262 1.00 87.12 317 LYS A N 1
ATOM 2500 C CA . LYS A 1 317 ? -3.913 -6.043 7.103 1.00 87.12 317 LYS A CA 1
ATOM 2501 C C . LYS A 1 317 ? -3.840 -7.569 7.060 1.00 87.12 317 LYS A C 1
ATOM 2503 O O . LYS A 1 317 ? -2.787 -8.155 7.301 1.00 87.12 317 LYS A O 1
ATOM 2508 N N . LYS A 1 318 ? -4.971 -8.228 6.827 1.00 88.44 318 LYS A N 1
ATOM 2509 C CA . LYS A 1 318 ? -5.071 -9.693 6.820 1.00 88.44 318 LYS A CA 1
ATOM 2510 C C . LYS A 1 318 ? -5.266 -10.222 5.402 1.00 88.44 318 LYS A C 1
ATOM 2512 O O . LYS A 1 318 ? -5.689 -9.486 4.516 1.00 88.44 318 LYS A O 1
ATOM 2517 N N . SER A 1 319 ? -4.920 -11.494 5.214 1.00 83.44 319 SER A N 1
ATOM 2518 C CA . SER A 1 319 ? -5.020 -12.193 3.931 1.00 83.44 319 SER A CA 1
ATOM 2519 C C . SER A 1 319 ? -6.468 -12.391 3.481 1.00 83.44 319 SER A C 1
ATOM 2521 O O . SER A 1 319 ? -7.398 -12.360 4.293 1.00 83.44 319 SER A O 1
ATOM 2523 N N . ASP A 1 320 ? -6.645 -12.694 2.197 1.00 81.88 320 ASP A N 1
ATOM 2524 C CA . ASP A 1 320 ? -7.962 -12.918 1.592 1.00 81.88 320 ASP A CA 1
ATOM 2525 C C . ASP A 1 320 ? -8.707 -14.124 2.198 1.00 81.88 320 ASP A C 1
ATOM 2527 O O . ASP A 1 320 ? -9.926 -14.083 2.353 1.00 81.88 320 ASP A O 1
ATOM 2531 N N . ASP A 1 321 ? -7.997 -15.178 2.630 1.00 87.00 321 ASP A N 1
ATOM 2532 C CA . ASP A 1 321 ? -8.608 -16.305 3.365 1.00 87.00 321 ASP A CA 1
ATOM 2533 C C . ASP A 1 321 ? -9.192 -15.846 4.711 1.00 87.00 321 ASP A C 1
ATOM 2535 O O . ASP A 1 321 ? -10.318 -16.204 5.067 1.00 87.00 321 ASP A O 1
ATOM 2539 N N . MET A 1 322 ? -8.466 -14.995 5.443 1.00 91.69 322 MET A N 1
ATOM 2540 C CA . MET A 1 322 ? -8.962 -14.434 6.700 1.00 91.69 322 MET A CA 1
ATOM 2541 C C . MET A 1 322 ? -10.138 -13.483 6.468 1.00 91.69 322 MET A C 1
ATOM 2543 O O . MET A 1 322 ? -11.093 -13.497 7.251 1.00 91.69 322 MET A O 1
ATOM 2547 N N . LEU A 1 323 ? -10.101 -12.693 5.390 1.00 94.25 323 LEU A N 1
ATOM 2548 C CA . LEU A 1 323 ? -11.220 -11.860 4.950 1.00 94.25 323 LEU A CA 1
ATOM 2549 C C . LEU A 1 323 ? -12.464 -12.710 4.685 1.00 94.25 323 LEU A C 1
ATOM 2551 O O . LEU A 1 323 ? -13.506 -12.446 5.282 1.00 94.25 323 LEU A O 1
ATOM 2555 N N . ALA A 1 324 ? -12.355 -13.752 3.858 1.00 92.62 324 ALA A N 1
ATOM 2556 C CA . ALA A 1 324 ? -13.480 -14.610 3.498 1.00 92.62 324 ALA A CA 1
ATOM 2557 C C . ALA A 1 324 ? -14.129 -15.261 4.731 1.00 92.62 324 ALA A C 1
ATOM 2559 O O . ALA A 1 324 ? -15.355 -15.285 4.850 1.00 92.62 324 ALA A O 1
ATOM 2560 N N . ARG A 1 325 ? -13.320 -15.733 5.689 1.00 96.50 325 ARG A N 1
ATOM 2561 C CA . ARG A 1 325 ? -13.816 -16.310 6.951 1.00 96.50 325 ARG A CA 1
ATOM 2562 C C . ARG A 1 325 ? -14.503 -15.271 7.830 1.00 96.50 325 ARG A C 1
ATOM 2564 O O . ARG A 1 325 ? -15.615 -15.510 8.295 1.00 96.50 325 ARG A O 1
ATOM 2571 N N . THR A 1 326 ? -13.864 -14.120 8.036 1.00 96.56 326 THR A N 1
ATOM 2572 C CA . THR A 1 326 ? -14.386 -13.048 8.900 1.00 96.56 326 THR A CA 1
ATOM 2573 C C . THR A 1 326 ? -15.683 -12.477 8.335 1.00 96.56 326 THR A C 1
ATOM 2575 O O . THR A 1 326 ? -16.673 -12.362 9.056 1.00 96.56 326 THR A O 1
ATOM 2578 N N . LEU A 1 327 ? -15.711 -12.187 7.031 1.00 96.31 327 LEU A N 1
ATOM 2579 C CA . LEU A 1 327 ? -16.902 -11.712 6.333 1.00 96.31 327 LEU A CA 1
ATOM 2580 C C . LEU A 1 327 ? -18.007 -12.780 6.320 1.00 96.31 327 LEU A C 1
ATOM 2582 O O . LEU A 1 327 ? -19.177 -12.458 6.508 1.00 96.31 327 LEU A O 1
ATOM 2586 N N . GLY A 1 328 ? -17.645 -14.055 6.159 1.00 96.69 328 GLY A N 1
ATOM 2587 C CA . GLY A 1 328 ? -18.573 -15.180 6.257 1.00 96.69 328 GLY A CA 1
ATOM 2588 C C . GLY A 1 328 ? -19.259 -15.268 7.622 1.00 96.69 328 GLY A C 1
ATOM 2589 O O . GLY A 1 328 ? -20.481 -15.395 7.682 1.00 96.69 328 GLY A O 1
ATOM 2590 N N . GLU A 1 329 ? -18.505 -15.155 8.718 1.00 96.81 329 GLU A N 1
ATOM 2591 C CA . GLU A 1 329 ? -19.074 -15.111 10.072 1.00 96.81 329 GLU A CA 1
ATOM 2592 C C . GLU A 1 329 ? -19.922 -13.856 10.299 1.00 96.81 329 GLU A C 1
ATOM 2594 O O . GLU A 1 329 ? -21.031 -13.943 10.834 1.00 96.81 329 GLU A O 1
ATOM 2599 N N . PHE A 1 330 ? -19.464 -12.696 9.819 1.00 96.94 330 PHE A N 1
ATOM 2600 C CA . PHE A 1 330 ? -20.230 -11.455 9.910 1.00 96.94 330 PHE A CA 1
ATOM 2601 C C . PHE A 1 330 ? -21.579 -11.577 9.195 1.00 96.94 330 PHE A C 1
ATOM 2603 O O . PHE A 1 330 ? -22.608 -11.232 9.768 1.00 96.94 330 PHE A O 1
ATOM 2610 N N . ASN A 1 331 ? -21.607 -12.151 7.992 1.00 96.19 331 ASN A N 1
ATOM 2611 C CA . ASN A 1 331 ? -22.827 -12.319 7.203 1.00 96.19 331 ASN A CA 1
ATOM 2612 C C . ASN A 1 331 ? -23.806 -13.344 7.795 1.00 96.19 331 ASN A C 1
ATOM 2614 O O . ASN A 1 331 ? -25.012 -13.212 7.596 1.00 96.19 331 ASN A O 1
ATOM 2618 N N . LYS A 1 332 ? -23.328 -14.347 8.544 1.00 95.12 332 LYS A N 1
ATOM 2619 C CA . LYS A 1 332 ? -24.206 -15.250 9.316 1.00 95.12 332 LYS A CA 1
ATOM 2620 C C . LYS A 1 332 ? -24.860 -14.520 10.488 1.00 95.12 332 LYS A C 1
ATOM 2622 O O . LYS A 1 332 ? -26.032 -14.745 10.792 1.00 95.12 332 LYS A O 1
ATOM 2627 N N . TYR A 1 333 ? -24.088 -13.660 11.145 1.00 93.69 333 TYR A N 1
ATOM 2628 C CA . TYR A 1 333 ? -24.508 -12.915 12.322 1.00 93.69 333 TYR A CA 1
ATOM 2629 C C . TYR A 1 333 ? -25.468 -11.763 11.984 1.00 93.69 333 TYR A C 1
ATOM 2631 O O . TYR A 1 333 ? -26.549 -11.653 12.568 1.00 93.69 333 TYR A O 1
ATOM 2639 N N . TRP A 1 334 ? -25.076 -10.914 11.030 1.00 96.44 334 TRP A N 1
ATOM 2640 C CA . TRP A 1 334 ? -25.663 -9.597 10.789 1.00 96.44 334 TRP A CA 1
ATOM 2641 C C . TRP A 1 334 ? -27.186 -9.608 10.631 1.00 96.44 334 TRP A C 1
ATOM 2643 O O . TRP A 1 334 ? -27.824 -8.829 11.339 1.00 96.44 334 TRP A O 1
ATOM 2653 N N . PRO A 1 335 ? -27.813 -10.485 9.814 1.00 95.44 335 PRO A N 1
ATOM 2654 C CA . PRO A 1 335 ? -29.257 -10.443 9.572 1.00 95.44 335 PRO A CA 1
ATOM 2655 C C . PRO A 1 335 ? -30.111 -10.578 10.838 1.00 95.44 335 PRO A C 1
ATOM 2657 O O . PRO A 1 335 ? -31.198 -10.009 10.891 1.00 95.44 335 PRO A O 1
ATOM 2660 N N . ASN A 1 336 ? -29.606 -11.287 11.853 1.00 93.06 336 ASN A N 1
ATOM 2661 C CA . ASN A 1 336 ? -30.317 -11.584 13.101 1.00 93.06 336 ASN A CA 1
ATOM 2662 C C . ASN A 1 336 ? -29.927 -10.648 14.261 1.00 93.06 336 ASN A C 1
ATOM 2664 O O . ASN A 1 336 ? -30.474 -10.754 15.362 1.00 93.06 336 ASN A O 1
ATOM 2668 N N . ALA A 1 337 ? -28.966 -9.753 14.032 1.00 94.62 337 ALA A N 1
ATOM 2669 C CA . ALA A 1 337 ? -28.477 -8.816 15.029 1.00 94.62 337 ALA A CA 1
ATOM 2670 C C . ALA A 1 337 ? -29.525 -7.742 15.357 1.00 94.62 337 ALA A C 1
ATOM 2672 O O . ALA A 1 337 ? -30.217 -7.242 14.469 1.00 94.62 337 ALA A O 1
ATOM 2673 N N . GLN A 1 338 ? -29.627 -7.371 16.634 1.00 94.31 338 GLN A N 1
ATOM 2674 C CA . GLN A 1 338 ? -30.571 -6.348 17.088 1.00 94.31 338 GLN A CA 1
ATOM 2675 C C . GLN A 1 338 ? -30.059 -4.945 16.720 1.00 94.31 338 GLN A C 1
ATOM 2677 O O . GLN A 1 338 ? -28.914 -4.637 17.063 1.00 94.31 338 GLN A O 1
ATOM 2682 N N . PRO A 1 339 ? -30.863 -4.092 16.059 1.00 94.56 339 PRO A N 1
ATOM 2683 C CA . PRO A 1 339 ? -30.528 -2.682 15.857 1.00 94.56 339 PRO A CA 1
ATOM 2684 C C . PRO A 1 339 ? -30.289 -1.949 17.182 1.00 94.56 339 PRO A C 1
ATOM 2686 O O . PRO A 1 339 ? -30.889 -2.305 18.200 1.00 94.56 339 PRO A O 1
ATOM 2689 N N . LEU A 1 340 ? -29.396 -0.958 17.156 1.00 89.12 340 LEU A N 1
ATOM 2690 C CA . LEU A 1 340 ? -29.092 -0.086 18.297 1.00 89.12 340 LEU A CA 1
ATOM 2691 C C . LEU A 1 340 ? -30.111 1.036 18.499 1.00 89.12 340 LEU A C 1
ATOM 2693 O O . LEU A 1 340 ? -30.635 1.558 17.487 1.00 89.12 340 LEU A O 1
#

Secondary structure (DSSP, 8-state):
--EEEE-GGGSTTHHHHHHHHHHH-TT-EEEEEEEETTTTEEEEEEE-TTS-EEEEEEEHHHHHHHHH--S-SSSHHHHHHHHHHHHHHHHHHHHTTSS---HHHHHHHHHHHHHHHHHTT--EEHHHHH-SSS--HHHHHHTSPPPHHHHHHHHHHHHHHHHTTSEEE-SS-SSSGGGEEEE-HHHHHHHHT--GGGGTTSEEEE-TT-HHHHHHHHHHHHTT-SSEEEEE-SEE-HHHHHHHHTS-TTSEEEEEESEE-TTHHHHHHHHHHHHS-EEEEE--S-SSEEEEETTTEEEEESS-GGGTTSS-EEEEEE-HHHHHHHHHHHHHHGGGPPB-

Nearest PDB structures (foldseek):
  5bpi-assembly1_C  TM=5.168E-01  e=1.523E-07  Pyrococcus furiosus
  5bpi-assembly1_D  TM=5.165E-01  e=4.628E-07  Pyrococcus furiosus
  5bpd-assembly1_C  TM=4.299E-01  e=6.714E-08  Pyrococcus furiosus
  5bpd-assembly1_A  TM=4.069E-01  e=2.432E-07  Pyrococcus furiosus

Sequence (340 aa):
MPYKPLPTDNVPGHEAVELRLQSIDANVALAEAFYDFDTRNYRLTLVGPNGRHADAVFNGDFLDDVRDNPDGPRSKYSIELTQNLHAPLLEAIETKGLIAYGDELLKYFLLQFIYAEQRSNRSVEKYNTIGKGIQGDFERWLRADLTTEEKDKLIWAWSELLRLRLIAPTGTDLAIPDNWVKVTEKGISAVEGKSYADYAEIEIFIGKGEVYTGMRQVQLVFQQAKGNIVIIDPWVDESMLDFIAALDPVVSVQLATQNVSKSFGAAYAKLAQQRGNVEARSSNAFHDRFVILDGAALYHFGSSLNHLGKKATVVSKKSDDMLARTLGEFNKYWPNAQPL

pLDDT: mean 87.04, std 10.86, range [38.81, 98.62]

Solvent-accessible surface area (backbone atoms only — not comparable to full-atom values): 18343 Å² total; per-residue (Å²): 126,71,62,40,84,42,65,56,84,73,41,58,25,34,68,61,52,53,56,49,38,41,71,76,40,77,59,39,45,84,72,45,27,25,41,19,79,88,78,42,30,36,41,38,30,33,32,18,77,78,74,33,63,31,66,30,78,43,53,43,72,59,28,45,51,44,42,78,53,74,65,72,73,83,46,74,65,44,42,50,54,50,48,68,54,46,51,49,49,51,49,25,36,48,79,54,26,19,82,54,60,47,66,69,55,49,36,50,51,49,52,50,48,47,48,56,44,43,76,73,76,43,83,43,41,51,57,59,33,59,26,84,92,51,89,13,55,48,31,64,74,70,72,47,88,73,52,72,68,52,47,53,48,48,58,52,31,53,56,47,36,44,74,70,46,27,27,41,57,68,64,84,39,83,90,54,33,82,39,37,34,42,62,30,75,61,27,48,49,64,61,72,66,56,66,76,82,66,63,65,68,42,67,48,80,35,51,62,67,36,34,67,59,26,47,49,52,53,50,60,58,55,66,67,43,75,52,27,37,40,40,35,33,45,55,44,42,61,63,50,53,54,57,57,67,72,38,64,82,77,35,31,38,41,37,37,27,57,42,68,41,93,63,27,64,69,52,46,54,52,51,28,68,74,60,72,44,54,48,50,25,44,36,82,88,52,87,65,27,38,38,33,32,60,90,76,45,28,36,40,33,71,50,45,72,78,53,24,11,62,48,63,36,43,38,28,52,53,55,70,72,57,34,54,53,53,52,51,53,47,64,71,46,53,86,76,42,51,74,110